Protein AF-A0A353PFC1-F1 (afdb_monomer)

Sequence (238 aa):
AGACQGLAGTPLDGVLDLAAKDGFFIGGDRCFYDPALTRADDVPVFRGTLNPFNDKRLFYVNGANGNPGRIANVLESLAKRSNISTIGLFYYSGDTRELAEGLLPGTSQGAAVDTLQQLIQQAIDRGEPIHIRAGSAGTFVVGEAVRRMHALLSQRRFRPGK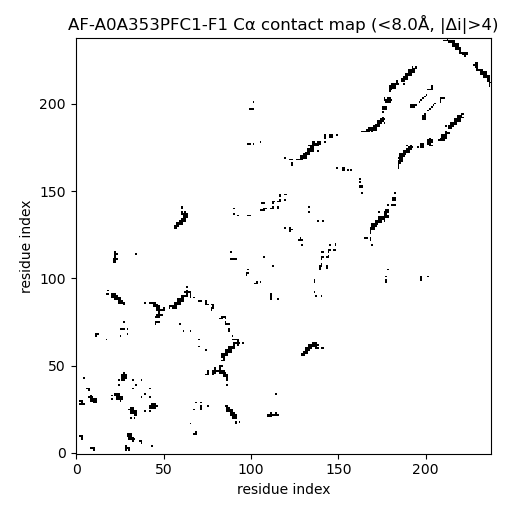GLEQLDLVRIETTGSANHNFPNGPRYIHYINRLDPVAAPLALRGPASQPSARAVLALFTDKAPDGSIFEPDASPAQ

Secondary structure (DSSP, 8-state):
--SSSSSS-EESTT---SGGGTT-EE-TTSEEE-TTTS-TTTSPPB--TT------EEEEE--S---HHHHHHHHHHHHHHHT-EEEEE-----S-HHHHTT-S-----SHHHHHHHHHHHHHHHHT--EEEEEETTHHHHHHHHHHHHHHHHHHS---TTTTTGGGGGEEEEEES-S--B--SSSEEEEEEETT-TTIIIIISSSTT-B--TT-EEEEE-S--TT-PPPPPEEEE--

Nearest PDB structures (foldseek):
  4oyl-assembly3_C  TM=5.060E-01  e=9.979E-04  Mycothermus thermophilus
  5iky-assembly1_A  TM=6.511E-01  e=1.201E-02  Burkholderia thailandensis E264
  5ikz-assembly1_A  TM=5.895E-01  e=2.098E-01  Burkholderia thailandensis E264
  1exw-assembly1_A  TM=4.298E-01  e=1.741E-01  Bos taurus
  3jwe-assembly1_A  TM=3.629E-01  e=8.255E-02  Homo sapiens

Radius of gyration: 17.77 Å; Cα contacts (8 Å, |Δi|>4): 514; chains: 1; bounding box: 47×44×55 Å

pLDDT: mean 80.21, std 17.38, range [38.53, 97.94]

Solvent-accessible surface area (backbone atoms only — not comparable to full-atom values): 12681 Å² total; per-residue (Å²): 131,73,69,32,93,83,56,91,42,43,53,51,75,88,65,83,65,54,70,84,40,33,22,16,32,36,27,48,62,49,16,35,32,49,64,94,83,41,57,80,88,73,49,52,55,16,62,21,94,80,57,72,95,59,92,61,53,36,39,34,31,42,23,59,75,60,52,57,68,59,51,51,52,50,40,39,51,48,4,48,75,67,57,34,31,22,36,36,37,35,37,55,62,66,95,42,71,45,59,72,69,68,73,52,84,75,73,53,77,52,50,31,19,54,45,50,30,50,52,52,48,53,25,50,76,68,73,40,73,43,39,38,36,22,28,27,55,20,28,24,30,52,28,46,18,50,44,52,48,52,55,54,35,70,66,45,89,55,63,92,84,63,46,51,63,56,33,56,37,34,35,38,37,33,38,47,28,50,41,23,64,35,64,73,46,47,43,37,37,38,42,35,41,68,80,37,80,47,21,39,60,63,6,64,65,34,98,84,38,35,65,23,84,73,15,36,40,34,44,41,50,99,55,48,99,85,68,53,86,72,79,72,54,74,42,74,52,129

Foldseek 3Di:
DDLADPFPWAALPPDPDCQVLQFWKQALSRTTHDVVRDPPVRGHWQAAPPEDDDPAEEEEEEAQPQNSVVVSVVRNVCRNVVRHTYMYGGHHPDPPPPLQVLNDDLDPPTNSLVNVLVVLVVCLVVVAAYHYEYEESSVSSVQSSVVVQVVVQCPPPDDPPPSLCSLCSYEYEYELYQAQAHDARYEYEYEDACPRPRCNDRHHPDPPGCRYQAYKYFYDHCDDPVRDGDDTDIDGDD

Structure (mmCIF, N/CA/C/O backbone):
data_AF-A0A353PFC1-F1
#
_entry.id   AF-A0A353PFC1-F1
#
loop_
_atom_site.group_PDB
_atom_site.id
_atom_site.type_symbol
_atom_site.label_atom_id
_atom_site.label_alt_id
_atom_site.label_comp_id
_atom_site.label_asym_id
_atom_site.label_entity_id
_atom_site.label_seq_id
_atom_site.pdbx_PDB_ins_code
_atom_site.Cartn_x
_atom_site.Cartn_y
_atom_site.Cartn_z
_atom_site.occupancy
_atom_site.B_iso_or_equiv
_atom_site.auth_seq_id
_atom_site.auth_comp_id
_atom_site.auth_asym_id
_atom_site.auth_atom_id
_atom_site.pdbx_PDB_model_num
ATOM 1 N N . ALA A 1 1 ? -25.053 16.801 4.324 1.00 38.53 1 ALA A N 1
ATOM 2 C CA . ALA A 1 1 ? -24.455 15.589 4.914 1.00 38.53 1 ALA A CA 1
ATOM 3 C C . ALA A 1 1 ? -22.947 15.783 4.886 1.00 38.53 1 ALA A C 1
ATOM 5 O O . ALA A 1 1 ? -22.435 16.099 3.820 1.00 38.53 1 ALA A O 1
ATOM 6 N N . GLY A 1 2 ? -22.286 15.773 6.048 1.00 49.00 2 GLY A N 1
ATOM 7 C CA . GLY A 1 2 ? -20.855 16.083 6.163 1.00 49.00 2 GLY A CA 1
ATOM 8 C C . GLY A 1 2 ? -20.010 15.120 5.329 1.00 49.00 2 GLY A C 1
ATOM 9 O O . GLY A 1 2 ? -20.344 13.944 5.239 1.00 49.00 2 GLY A O 1
ATOM 10 N N . ALA A 1 3 ? -18.967 15.645 4.689 1.00 65.38 3 ALA A N 1
ATOM 11 C CA . ALA A 1 3 ? -18.227 15.002 3.601 1.00 65.38 3 ALA A CA 1
ATOM 12 C C . ALA A 1 3 ? -17.495 13.690 3.963 1.00 65.38 3 ALA A C 1
ATOM 14 O O . ALA A 1 3 ? -17.048 13.007 3.054 1.00 65.38 3 ALA A O 1
ATOM 15 N N . CYS A 1 4 ? -17.428 13.313 5.244 1.00 79.62 4 CYS A N 1
ATOM 16 C CA . CYS A 1 4 ? -16.889 12.036 5.719 1.00 79.62 4 CYS A CA 1
ATOM 17 C C . CYS A 1 4 ? -17.930 11.362 6.628 1.00 79.62 4 CYS A C 1
ATOM 19 O O . CYS A 1 4 ? -18.581 12.054 7.416 1.00 79.62 4 CYS A O 1
ATOM 21 N N . GLN A 1 5 ? -18.118 10.041 6.530 1.00 67.25 5 GLN A N 1
ATOM 22 C CA . GLN A 1 5 ? -19.238 9.295 7.145 1.00 67.25 5 GLN A CA 1
ATOM 23 C C . GLN A 1 5 ? -19.182 9.156 8.689 1.00 67.25 5 GLN A C 1
ATOM 25 O O . GLN A 1 5 ? -19.249 8.057 9.229 1.00 67.25 5 GLN A O 1
ATOM 30 N N . GLY A 1 6 ? -19.081 10.259 9.436 1.00 62.09 6 GLY A N 1
ATOM 31 C CA . GLY A 1 6 ? -19.192 10.293 10.905 1.00 62.09 6 GLY A CA 1
ATOM 32 C C . GLY A 1 6 ? -17.945 9.850 11.681 1.00 62.09 6 GLY A C 1
ATOM 33 O O . GLY A 1 6 ? -17.860 10.092 12.881 1.00 62.09 6 GLY A O 1
ATOM 34 N N . LEU A 1 7 ? -16.958 9.262 11.007 1.00 66.12 7 LEU A N 1
ATOM 35 C CA . LEU A 1 7 ? -15.599 9.081 11.522 1.00 66.12 7 LEU A CA 1
ATOM 36 C C . LEU A 1 7 ? -14.811 10.398 11.410 1.00 66.12 7 LEU A C 1
ATOM 38 O O . LEU A 1 7 ? -15.175 11.261 10.610 1.00 66.12 7 LEU A O 1
ATOM 42 N N . ALA A 1 8 ? -13.722 10.547 12.177 1.00 79.31 8 ALA A N 1
ATOM 43 C CA . ALA A 1 8 ? -12.836 11.723 12.187 1.00 79.31 8 ALA A CA 1
ATOM 44 C C . ALA A 1 8 ? -12.000 11.866 10.891 1.00 79.31 8 ALA A C 1
ATOM 46 O O . ALA A 1 8 ? -10.781 12.032 10.923 1.00 79.31 8 ALA A O 1
ATOM 47 N N . GLY A 1 9 ? -12.654 11.748 9.735 1.00 84.75 9 GLY A N 1
ATOM 48 C CA . GLY A 1 9 ? -12.057 11.880 8.418 1.00 84.75 9 GLY A CA 1
ATOM 49 C C . GLY A 1 9 ? -11.888 13.342 8.011 1.00 84.75 9 GLY A C 1
ATOM 50 O O . GLY A 1 9 ? -12.676 14.210 8.383 1.00 84.75 9 GLY A O 1
ATOM 51 N N . THR A 1 10 ? -10.856 13.613 7.216 1.00 91.88 10 THR A N 1
ATOM 52 C CA . THR A 1 10 ? -10.647 14.908 6.549 1.00 91.88 10 THR A CA 1
ATOM 53 C C . THR A 1 10 ? -10.952 14.749 5.059 1.00 91.88 10 THR A C 1
ATOM 55 O O . THR A 1 10 ? -10.351 13.868 4.449 1.00 91.88 10 THR A O 1
ATOM 58 N N . PRO A 1 11 ? -11.826 15.556 4.433 1.00 92.88 11 PRO A N 1
ATOM 59 C CA . PRO A 1 11 ? -12.081 15.464 2.993 1.00 92.88 11 PRO A CA 1
ATOM 60 C C . PRO A 1 11 ? -10.789 15.573 2.178 1.00 92.88 11 PRO A C 1
ATOM 62 O O . PRO A 1 11 ? -9.887 16.312 2.564 1.00 92.88 11 PRO A O 1
ATOM 65 N N . LEU A 1 12 ? -10.687 14.844 1.060 1.00 91.56 12 LEU A N 1
ATOM 66 C CA . LEU A 1 12 ? -9.499 14.926 0.195 1.00 91.56 12 LEU A CA 1
ATOM 67 C C . LEU A 1 12 ? -9.346 16.304 -0.467 1.00 91.56 12 LEU A C 1
ATOM 69 O O . LEU A 1 12 ? -8.227 16.740 -0.742 1.00 91.56 12 LEU A O 1
ATOM 73 N N . ASP A 1 13 ? -10.466 16.970 -0.745 1.00 85.75 13 ASP A N 1
ATOM 74 C CA . ASP A 1 13 ? -10.490 18.264 -1.418 1.00 85.75 13 ASP A CA 1
ATOM 75 C C . ASP A 1 13 ? -10.070 19.387 -0.460 1.00 85.75 13 ASP A C 1
ATOM 77 O O . ASP A 1 13 ? -10.524 19.464 0.680 1.00 85.75 13 ASP A O 1
ATOM 81 N N . GLY A 1 14 ? -9.209 20.288 -0.940 1.00 77.50 14 GLY A N 1
ATOM 82 C CA . GLY A 1 14 ? -8.778 21.467 -0.181 1.00 77.50 14 GLY A CA 1
ATOM 83 C C . GLY A 1 14 ? -7.695 21.213 0.874 1.00 77.50 14 GLY A C 1
ATOM 84 O O . GLY A 1 14 ? -7.355 22.135 1.612 1.00 77.50 14 GLY A O 1
ATOM 85 N N . VAL A 1 15 ? -7.119 20.007 0.947 1.00 82.25 15 VAL A N 1
ATOM 86 C CA . VAL A 1 15 ? -5.972 19.730 1.828 1.00 82.25 15 VAL A CA 1
ATOM 87 C C . VAL A 1 15 ? -4.710 20.377 1.259 1.00 82.25 15 VAL A C 1
ATOM 89 O O . VAL A 1 15 ? -4.235 19.991 0.192 1.00 82.25 15 VAL A O 1
ATOM 92 N N . LEU A 1 16 ? -4.169 21.360 1.983 1.00 78.00 16 LEU A N 1
ATOM 93 C CA . LEU A 1 16 ? -2.973 22.108 1.577 1.00 78.00 16 LEU A CA 1
ATOM 94 C C . LEU A 1 16 ? -1.667 21.443 2.035 1.00 78.00 16 LEU A C 1
ATOM 96 O O . LEU A 1 16 ? -0.670 21.510 1.323 1.00 78.00 16 LEU A O 1
ATOM 100 N N . ASP A 1 17 ? -1.675 20.779 3.194 1.00 86.62 17 ASP A N 1
ATOM 101 C CA . ASP A 1 17 ? -0.506 20.085 3.744 1.00 86.62 17 ASP A CA 1
ATOM 102 C C . ASP A 1 17 ? -0.633 18.570 3.547 1.00 86.62 17 ASP A C 1
ATOM 104 O O . ASP A 1 17 ? -1.154 17.841 4.394 1.00 86.62 17 ASP A O 1
ATOM 108 N N . LEU A 1 18 ? -0.194 18.101 2.378 1.00 88.75 18 LEU A N 1
ATOM 109 C CA . LEU A 1 18 ? -0.172 16.676 2.049 1.00 88.75 18 LEU A CA 1
ATOM 110 C C . LEU A 1 18 ? 0.942 15.924 2.782 1.00 88.75 18 LEU A C 1
ATOM 112 O O . LEU A 1 18 ? 0.803 14.725 3.001 1.00 88.75 18 LEU A O 1
ATOM 116 N N . ALA A 1 19 ? 2.017 16.601 3.193 1.00 88.62 19 ALA A N 1
ATOM 117 C CA . ALA A 1 19 ? 3.102 15.959 3.930 1.00 88.62 19 ALA A CA 1
ATOM 118 C C . ALA A 1 19 ? 2.605 15.444 5.286 1.00 88.62 19 ALA A C 1
ATOM 120 O O . ALA A 1 19 ? 2.875 14.302 5.653 1.00 88.62 19 ALA A O 1
ATOM 121 N N . ALA A 1 20 ? 1.771 16.232 5.972 1.00 91.12 20 ALA A N 1
ATOM 122 C CA . ALA A 1 20 ? 1.106 15.824 7.209 1.00 91.12 20 ALA A CA 1
ATOM 123 C C . ALA A 1 20 ? 0.092 14.675 7.039 1.00 91.12 20 ALA A C 1
ATOM 125 O O . ALA A 1 20 ? -0.450 14.189 8.032 1.00 91.12 20 ALA A O 1
ATOM 126 N N . LYS A 1 21 ? -0.202 14.253 5.802 1.00 93.94 21 LYS A N 1
ATOM 127 C CA . LYS A 1 21 ? -1.090 13.123 5.503 1.00 93.94 21 LYS A CA 1
ATOM 128 C C . LYS A 1 21 ? -0.341 11.850 5.126 1.00 93.94 21 LYS A C 1
ATOM 130 O O . LYS A 1 21 ? -1.001 10.857 4.826 1.00 93.94 21 LYS A O 1
ATOM 135 N N . ASP A 1 22 ? 0.994 11.840 5.144 1.00 93.75 22 ASP A N 1
ATOM 136 C CA . ASP A 1 22 ? 1.759 10.610 4.918 1.00 93.75 22 ASP A CA 1
ATOM 137 C C . ASP A 1 22 ? 1.296 9.494 5.869 1.00 93.75 22 ASP A C 1
ATOM 139 O O . ASP A 1 22 ? 1.129 9.703 7.068 1.00 93.75 22 ASP A O 1
ATOM 143 N N . GLY A 1 23 ? 1.030 8.314 5.318 1.00 94.94 23 GLY A N 1
ATOM 144 C CA . GLY A 1 23 ? 0.500 7.161 6.042 1.00 94.94 23 GLY A CA 1
ATOM 145 C C . GLY A 1 23 ? -0.996 7.166 6.331 1.00 94.94 23 GLY A C 1
ATOM 146 O O . GLY A 1 23 ? -1.508 6.165 6.824 1.00 94.94 23 GLY A O 1
ATOM 147 N N . PHE A 1 24 ? -1.735 8.217 5.975 1.00 96.81 24 PHE A N 1
ATOM 148 C CA . PHE A 1 24 ? -3.184 8.231 6.164 1.00 96.81 24 PHE A CA 1
ATOM 149 C C . PHE A 1 24 ? -3.874 7.251 5.214 1.00 96.81 24 PHE A C 1
ATOM 151 O O . PHE A 1 24 ? -3.452 7.053 4.069 1.00 96.81 24 PHE A O 1
ATOM 158 N N . PHE A 1 25 ? -4.992 6.673 5.654 1.00 97.38 25 PHE A N 1
ATOM 159 C CA . PHE A 1 25 ? -5.846 5.911 4.750 1.00 97.38 25 PHE A CA 1
ATOM 160 C C . PHE A 1 25 ? -6.658 6.842 3.855 1.00 97.38 25 PHE A C 1
ATOM 162 O O . PHE A 1 25 ? -7.072 7.914 4.288 1.00 97.38 25 PHE A O 1
ATOM 169 N N . ILE A 1 26 ? -6.947 6.400 2.633 1.00 96.50 26 ILE A N 1
ATOM 170 C CA . ILE A 1 26 ? -7.925 7.030 1.741 1.00 96.50 26 ILE A CA 1
ATOM 171 C C . ILE A 1 26 ? -9.150 6.121 1.652 1.00 96.50 26 ILE A C 1
ATOM 173 O O . ILE A 1 26 ? -9.072 5.016 1.103 1.00 96.50 26 ILE A O 1
ATOM 177 N N . GLY A 1 27 ? -10.269 6.603 2.192 1.00 94.81 27 GLY A N 1
ATOM 178 C CA . GLY A 1 27 ? -11.547 5.898 2.212 1.00 94.81 27 GLY A CA 1
ATOM 179 C C . GLY A 1 27 ? -12.419 6.150 0.980 1.00 94.81 27 GLY A C 1
ATOM 180 O O . GLY A 1 27 ? -12.233 7.115 0.237 1.00 94.81 27 GLY A O 1
ATOM 181 N N . GLY A 1 28 ? -13.394 5.265 0.777 1.00 93.06 28 GLY A N 1
ATOM 182 C CA . GLY A 1 28 ? -14.362 5.262 -0.323 1.00 93.06 28 GLY A CA 1
ATOM 183 C C . GLY A 1 28 ? -15.343 6.428 -0.319 1.00 93.06 28 GLY A C 1
ATOM 184 O O . GLY A 1 28 ? -15.938 6.725 -1.350 1.00 93.06 28 GLY A O 1
ATOM 185 N N . ASP A 1 29 ? -15.476 7.120 0.808 1.00 93.12 29 ASP A N 1
ATOM 186 C CA . ASP A 1 29 ? -16.165 8.405 0.918 1.00 93.12 29 ASP A CA 1
ATOM 187 C C . ASP A 1 29 ? -15.259 9.597 0.570 1.00 93.12 29 ASP A C 1
ATOM 189 O O . ASP A 1 29 ? -15.671 10.745 0.697 1.00 93.12 29 ASP A O 1
ATOM 193 N N . ARG A 1 30 ? -14.056 9.326 0.044 1.00 94.38 30 ARG A N 1
ATOM 194 C CA . ARG A 1 30 ? -13.078 10.323 -0.404 1.00 94.38 30 ARG A CA 1
ATOM 195 C C . ARG A 1 30 ? -12.647 11.234 0.745 1.00 94.38 30 ARG A C 1
ATOM 197 O O . ARG A 1 30 ? -12.599 12.460 0.609 1.00 94.38 30 ARG A O 1
ATOM 204 N N . CYS A 1 31 ? -12.245 10.595 1.840 1.00 95.25 31 CYS A N 1
ATOM 205 C CA . CYS A 1 31 ? -11.610 11.230 2.985 1.00 95.25 31 CYS A CA 1
ATOM 206 C C . CYS A 1 31 ? -10.286 10.556 3.357 1.00 95.25 31 CYS A C 1
ATOM 208 O O . CYS A 1 31 ? -10.076 9.364 3.123 1.00 95.25 31 CYS A O 1
ATOM 210 N N . PHE A 1 32 ? -9.403 11.349 3.955 1.00 96.00 32 PHE A N 1
ATOM 211 C CA . PHE A 1 32 ? -8.243 10.900 4.703 1.00 96.00 32 PHE A CA 1
ATOM 212 C C . PHE A 1 32 ? -8.641 10.451 6.107 1.00 96.00 32 PHE A C 1
ATOM 214 O O . PHE A 1 32 ? -9.398 11.155 6.778 1.00 96.00 32 PHE A O 1
ATOM 221 N N . TYR A 1 33 ? -8.046 9.359 6.577 1.00 96.19 33 TYR A N 1
ATOM 222 C CA . TYR A 1 33 ? -8.196 8.859 7.942 1.00 96.19 33 TYR A CA 1
ATOM 223 C C . TYR A 1 33 ? -6.840 8.644 8.596 1.00 96.19 33 TYR A C 1
ATOM 225 O O . TYR A 1 33 ? -5.974 7.980 8.027 1.00 96.19 33 TYR A O 1
ATOM 233 N N . ASP A 1 34 ? -6.679 9.200 9.792 1.00 95.38 34 ASP A N 1
ATOM 234 C CA . ASP A 1 34 ? -5.470 9.035 10.592 1.00 95.38 34 ASP A CA 1
ATOM 235 C C . ASP A 1 34 ? -5.411 7.603 11.158 1.00 95.38 34 ASP A C 1
ATOM 237 O O . ASP A 1 34 ? -6.330 7.219 11.893 1.00 95.38 34 ASP A O 1
ATOM 241 N N . PRO A 1 35 ? -4.368 6.808 10.858 1.00 95.62 35 PRO A N 1
ATOM 242 C CA . PRO A 1 35 ? -4.221 5.450 11.378 1.00 95.62 35 PRO A CA 1
ATOM 243 C C . PRO A 1 35 ? -4.047 5.392 12.904 1.00 95.62 35 PRO A C 1
ATOM 245 O O . PRO A 1 35 ? -4.308 4.347 13.498 1.00 95.62 35 PRO A O 1
ATOM 248 N N . ALA A 1 36 ? -3.658 6.492 13.559 1.00 93.94 36 ALA A N 1
ATOM 249 C CA . ALA A 1 36 ? -3.616 6.576 15.018 1.00 93.94 36 ALA A CA 1
ATOM 250 C C . ALA A 1 36 ? -5.013 6.710 15.650 1.00 93.94 36 ALA A C 1
ATOM 252 O O . ALA A 1 36 ? -5.183 6.400 16.829 1.00 93.94 36 ALA A O 1
ATOM 253 N N . LEU A 1 37 ? -6.015 7.157 14.882 1.00 93.44 37 LEU A N 1
ATOM 254 C CA . LEU A 1 37 ? -7.383 7.392 15.363 1.00 93.44 37 LEU A CA 1
ATOM 255 C C . LEU A 1 37 ? -8.409 6.423 14.767 1.00 93.44 37 LEU A C 1
ATOM 257 O O . LEU A 1 37 ? -9.444 6.172 15.379 1.00 93.44 37 LEU A O 1
ATOM 261 N N . THR A 1 38 ? -8.150 5.902 13.569 1.00 93.56 38 THR A N 1
ATOM 262 C CA . THR A 1 38 ? -9.093 5.087 12.797 1.00 93.56 38 THR A CA 1
ATOM 263 C C . THR A 1 38 ? -8.425 3.787 12.379 1.00 93.56 38 THR A C 1
ATOM 265 O O . THR A 1 38 ? -7.402 3.791 11.695 1.00 93.56 38 THR A O 1
ATOM 268 N N . ARG A 1 39 ? -9.021 2.649 12.745 1.00 92.31 39 ARG A N 1
ATOM 269 C CA . ARG A 1 39 ? -8.536 1.347 12.277 1.00 92.31 39 ARG A CA 1
ATOM 270 C C . ARG A 1 39 ? -8.905 1.173 10.810 1.00 92.31 39 ARG A C 1
ATOM 272 O O . ARG A 1 39 ? -9.988 1.567 10.391 1.00 92.31 39 ARG A O 1
ATOM 279 N N . ALA A 1 40 ? -8.062 0.479 10.049 1.00 92.38 40 ALA A N 1
ATOM 280 C CA . ALA A 1 40 ? -8.351 0.178 8.645 1.00 92.38 40 ALA A CA 1
ATOM 281 C C . ALA A 1 40 ? -9.678 -0.575 8.430 1.00 92.38 40 ALA A C 1
ATOM 283 O O . ALA A 1 40 ? -10.266 -0.471 7.359 1.00 92.38 40 ALA A O 1
ATOM 284 N N . ASP A 1 41 ? -10.153 -1.316 9.437 1.00 90.25 41 ASP A N 1
ATOM 285 C CA . ASP A 1 41 ? -11.439 -2.019 9.382 1.00 90.25 41 ASP A CA 1
ATOM 286 C C . ASP A 1 41 ? -12.659 -1.101 9.443 1.00 90.25 41 ASP A C 1
ATOM 288 O O . ASP A 1 41 ? -13.714 -1.469 8.927 1.00 90.25 41 ASP A O 1
ATOM 292 N N . ASP A 1 42 ? -12.488 0.089 10.015 1.00 91.69 42 ASP A N 1
ATOM 293 C CA . ASP A 1 42 ? -13.543 1.084 10.184 1.00 91.69 42 ASP A CA 1
ATOM 294 C C . ASP A 1 42 ? -13.571 2.081 9.013 1.00 91.69 42 ASP A C 1
ATOM 296 O O . ASP A 1 42 ? -14.568 2.768 8.801 1.00 91.69 42 ASP A O 1
ATOM 300 N N . VAL A 1 43 ? -12.498 2.151 8.216 1.00 92.69 43 VAL A N 1
ATOM 301 C CA . VAL A 1 43 ? -12.410 3.047 7.055 1.00 92.69 43 VAL A CA 1
ATOM 302 C C . VAL A 1 43 ? -13.445 2.640 5.995 1.00 92.69 43 VAL A C 1
ATOM 304 O O . VAL A 1 43 ? -13.444 1.488 5.544 1.00 92.69 43 VAL A O 1
ATOM 307 N N . PRO A 1 44 ? -14.299 3.569 5.517 1.00 92.38 44 PRO A N 1
ATOM 308 C CA . PRO A 1 44 ? -15.188 3.303 4.393 1.00 92.38 44 PRO A CA 1
ATOM 309 C C . PRO A 1 44 ? -14.385 2.826 3.182 1.00 92.38 44 PRO A C 1
ATOM 311 O O . PRO A 1 44 ? -13.391 3.437 2.806 1.00 92.38 44 PRO A O 1
ATOM 314 N N . VAL A 1 45 ? -14.800 1.735 2.543 1.00 92.12 45 VAL A N 1
ATOM 315 C CA . VAL A 1 45 ? -14.070 1.155 1.403 1.00 92.12 45 VAL A CA 1
ATOM 316 C C . VAL A 1 45 ? -14.672 1.598 0.073 1.00 92.12 45 VAL A C 1
ATOM 318 O O . VAL A 1 45 ? -15.893 1.732 -0.047 1.00 92.12 45 VAL A O 1
ATOM 321 N N . PHE A 1 46 ? -13.840 1.763 -0.957 1.00 91.56 46 PHE A N 1
ATOM 322 C CA . PHE A 1 46 ? -14.347 1.828 -2.331 1.00 91.56 46 PHE A CA 1
ATOM 323 C C . PHE A 1 46 ? -14.883 0.446 -2.722 1.00 91.56 46 PHE A C 1
ATOM 325 O O . PHE A 1 46 ? -14.251 -0.572 -2.424 1.00 91.56 46 PHE A O 1
ATOM 332 N N . ARG A 1 47 ? -16.042 0.399 -3.390 1.00 86.81 47 ARG A N 1
ATOM 333 C CA . ARG A 1 47 ? -16.712 -0.851 -3.786 1.00 86.81 47 ARG A CA 1
ATOM 334 C C . ARG A 1 47 ? -17.022 -0.874 -5.280 1.00 86.81 47 ARG A C 1
ATOM 336 O O . ARG A 1 47 ? -17.382 0.146 -5.866 1.00 86.81 47 ARG A O 1
ATOM 343 N N . GLY A 1 48 ? -16.917 -2.060 -5.877 1.00 70.62 48 GLY A N 1
ATOM 344 C CA . GLY A 1 48 ? -17.481 -2.340 -7.194 1.00 70.62 48 GLY A CA 1
ATOM 345 C C . GLY A 1 48 ? -18.999 -2.528 -7.145 1.00 70.62 48 GLY A C 1
ATOM 346 O O . GLY A 1 48 ? -19.572 -2.800 -6.092 1.00 70.62 48 GLY A O 1
ATOM 347 N N . THR A 1 49 ? -19.654 -2.402 -8.299 1.00 64.19 49 THR A N 1
ATOM 348 C CA . THR A 1 49 ? -21.115 -2.544 -8.453 1.00 64.19 49 THR A CA 1
ATOM 349 C C . THR A 1 49 ? -21.612 -3.986 -8.309 1.00 64.19 49 THR A C 1
ATOM 351 O O . THR A 1 49 ? -22.811 -4.198 -8.166 1.00 64.19 49 THR A O 1
ATOM 354 N N . LEU A 1 50 ? -20.707 -4.969 -8.343 1.00 60.28 50 LEU A N 1
ATOM 355 C CA . LEU A 1 50 ? -21.006 -6.404 -8.341 1.00 60.28 50 LEU A CA 1
ATOM 356 C C . LEU A 1 50 ? -20.642 -7.101 -7.022 1.00 60.28 50 LEU A C 1
ATOM 358 O O . LEU A 1 50 ? -20.538 -8.326 -7.004 1.00 60.28 50 LEU A O 1
ATOM 362 N N . ASN A 1 51 ? -20.401 -6.361 -5.934 1.00 53.53 51 ASN A N 1
ATOM 363 C CA . ASN A 1 51 ? -19.810 -6.942 -4.729 1.00 53.53 51 ASN A CA 1
ATOM 364 C C . ASN A 1 51 ? -20.872 -7.294 -3.660 1.00 53.53 51 ASN A C 1
ATOM 366 O O . ASN A 1 51 ? -21.295 -6.398 -2.922 1.00 53.53 51 ASN A O 1
ATOM 370 N N . PRO A 1 52 ? -21.299 -8.568 -3.518 1.00 51.81 52 PRO A N 1
ATOM 371 C CA . PRO A 1 52 ? -21.834 -9.057 -2.251 1.00 51.81 52 PRO A CA 1
ATOM 372 C C . PRO A 1 52 ? -20.692 -9.070 -1.225 1.00 51.81 52 PRO A C 1
ATOM 374 O O . PRO A 1 52 ? -19.579 -9.451 -1.566 1.00 51.81 52 PRO A O 1
ATOM 377 N N . PHE A 1 53 ? -20.968 -8.617 0.001 1.00 52.62 53 PHE A N 1
ATOM 378 C CA . PHE A 1 53 ? -20.065 -8.543 1.160 1.00 52.62 53 PHE A CA 1
ATOM 379 C C . PHE A 1 53 ? -18.949 -9.606 1.159 1.00 52.62 53 PHE A C 1
ATOM 381 O O . PHE A 1 53 ? -19.127 -10.700 1.683 1.00 52.62 53 PHE A O 1
ATOM 388 N N . ASN A 1 54 ? -17.798 -9.295 0.564 1.00 55.00 54 ASN A N 1
ATOM 389 C CA . ASN A 1 54 ? -16.607 -10.120 0.686 1.00 55.00 54 ASN A CA 1
ATOM 390 C C . ASN A 1 54 ? -15.583 -9.342 1.507 1.00 55.00 54 ASN A C 1
ATOM 392 O O . ASN A 1 54 ? -15.250 -8.201 1.173 1.00 55.00 54 ASN A O 1
ATOM 396 N N . ASP A 1 55 ? -15.087 -9.974 2.567 1.00 62.47 55 ASP A N 1
ATOM 397 C CA . ASP A 1 55 ? -14.145 -9.395 3.531 1.00 62.47 55 ASP A CA 1
ATOM 398 C C . ASP A 1 55 ? -12.753 -9.149 2.931 1.00 62.47 55 ASP A C 1
ATOM 400 O O . ASP A 1 55 ? -11.895 -8.512 3.541 1.00 62.47 55 ASP A O 1
ATOM 404 N N . LYS A 1 56 ? -12.514 -9.618 1.701 1.00 71.00 56 LYS A N 1
ATOM 405 C CA . LYS A 1 56 ? -11.252 -9.398 0.995 1.00 71.00 56 LYS A CA 1
ATOM 406 C C . LYS A 1 56 ? -11.109 -7.931 0.597 1.00 71.00 56 LYS A C 1
ATOM 408 O O . LYS A 1 56 ? -11.874 -7.406 -0.217 1.00 71.00 56 LYS A O 1
ATOM 413 N N . ARG A 1 57 ? -10.073 -7.292 1.140 1.00 87.56 57 ARG A N 1
ATOM 414 C CA . ARG A 1 57 ? -9.697 -5.910 0.841 1.00 87.56 57 ARG A CA 1
ATOM 415 C C . ARG A 1 57 ? -8.304 -5.846 0.238 1.00 87.56 57 ARG A C 1
ATOM 417 O O . ARG A 1 57 ? -7.407 -6.576 0.651 1.00 87.56 57 ARG A O 1
ATOM 424 N N . LEU A 1 58 ? -8.143 -4.951 -0.726 1.00 93.38 58 LEU A N 1
ATOM 425 C CA . LEU A 1 58 ? -6.866 -4.598 -1.323 1.00 93.38 58 LEU A CA 1
ATOM 426 C C . LEU A 1 58 ? -6.415 -3.238 -0.789 1.00 93.38 58 LEU A C 1
ATOM 428 O O . LEU A 1 58 ? -7.099 -2.232 -0.986 1.00 93.38 58 LEU A O 1
ATOM 432 N N . PHE A 1 59 ? -5.249 -3.209 -0.152 1.00 97.25 59 PHE A N 1
ATOM 433 C CA . PHE A 1 59 ? -4.575 -1.971 0.221 1.00 97.25 59 PHE A CA 1
ATOM 434 C C . PHE A 1 59 ? -3.741 -1.477 -0.956 1.00 97.25 59 PHE A C 1
ATOM 436 O O . PHE A 1 59 ? -2.915 -2.220 -1.480 1.00 97.25 59 PHE A O 1
ATOM 443 N N . TYR A 1 60 ? -3.949 -0.237 -1.386 1.00 97.06 60 TYR A N 1
ATOM 444 C CA . TYR A 1 60 ? -3.198 0.359 -2.489 1.00 97.06 60 TYR A CA 1
ATOM 445 C C . TYR A 1 60 ? -2.276 1.472 -1.996 1.00 97.06 60 TYR A C 1
ATOM 447 O O . TYR A 1 60 ? -2.754 2.438 -1.409 1.00 97.06 60 TYR A O 1
ATOM 455 N N . VAL A 1 61 ? -0.981 1.371 -2.288 1.00 96.38 61 VAL A N 1
ATOM 456 C CA . VAL A 1 61 ? 0.020 2.407 -1.998 1.00 96.38 61 VAL A CA 1
ATOM 457 C C . VAL A 1 61 ? 0.307 3.201 -3.269 1.00 96.38 61 VAL A C 1
ATOM 459 O O . VAL A 1 61 ? 0.707 2.627 -4.289 1.00 96.38 61 VAL A O 1
ATOM 462 N N . ASN A 1 62 ? 0.098 4.519 -3.236 1.00 92.62 62 ASN A N 1
ATOM 463 C CA . ASN A 1 62 ? 0.328 5.359 -4.412 1.00 92.62 62 ASN A CA 1
ATOM 464 C C . ASN A 1 62 ? 1.817 5.528 -4.748 1.00 92.62 62 ASN A C 1
ATOM 466 O O . ASN A 1 62 ? 2.696 5.391 -3.902 1.00 92.62 62 ASN A O 1
ATOM 470 N N . GLY A 1 63 ? 2.080 5.862 -6.013 1.00 87.75 63 GLY A N 1
ATOM 471 C CA . GLY A 1 63 ? 3.387 6.336 -6.469 1.00 87.75 63 GLY A CA 1
ATOM 472 C C . GLY A 1 63 ? 3.610 7.821 -6.174 1.00 87.75 63 GLY A C 1
ATOM 473 O O . GLY A 1 63 ? 2.801 8.453 -5.502 1.00 87.75 63 GLY A O 1
ATOM 474 N N . ALA A 1 64 ? 4.667 8.401 -6.747 1.00 78.94 64 ALA A N 1
ATOM 475 C CA . ALA A 1 64 ? 5.099 9.772 -6.450 1.00 78.94 64 ALA A CA 1
ATOM 476 C C . ALA A 1 64 ? 4.075 10.874 -6.798 1.00 78.94 64 ALA A C 1
ATOM 478 O O . ALA A 1 64 ? 4.152 11.995 -6.303 1.00 78.94 64 ALA A O 1
ATOM 479 N N . ASN A 1 65 ? 3.081 10.574 -7.642 1.00 73.88 65 ASN A N 1
ATOM 480 C CA . ASN A 1 65 ? 1.970 11.492 -7.868 1.00 73.88 65 ASN A CA 1
ATOM 481 C C . ASN A 1 65 ? 1.008 11.452 -6.671 1.00 73.88 65 ASN A C 1
ATOM 483 O O . ASN A 1 65 ? 0.078 10.646 -6.633 1.00 73.88 65 ASN A O 1
ATOM 487 N N . GLY A 1 66 ? 1.245 12.337 -5.707 1.00 72.00 66 GLY A N 1
ATOM 488 C CA . GLY A 1 66 ? 0.486 12.450 -4.464 1.00 72.00 66 GLY A CA 1
ATOM 489 C C . GLY A 1 66 ? -0.853 13.186 -4.571 1.00 72.00 66 GLY A C 1
ATOM 490 O O . GLY A 1 66 ? -1.345 13.646 -3.549 1.00 72.00 66 GLY A O 1
ATOM 491 N N . ASN A 1 67 ? -1.461 13.352 -5.757 1.00 88.06 67 ASN A N 1
ATOM 492 C CA . ASN A 1 67 ? -2.789 13.974 -5.842 1.00 88.06 67 ASN A CA 1
ATOM 493 C C . ASN A 1 67 ? -3.872 13.025 -5.278 1.00 88.06 67 ASN A C 1
ATOM 495 O O . ASN A 1 67 ? -4.183 12.016 -5.925 1.00 88.06 67 ASN A O 1
ATOM 499 N N . PRO A 1 68 ? -4.515 13.344 -4.138 1.00 90.56 68 PRO A N 1
ATOM 500 C CA . PRO A 1 68 ? -5.386 12.382 -3.464 1.00 90.56 68 PRO A CA 1
ATOM 501 C C . PRO A 1 68 ? -6.662 12.076 -4.253 1.00 90.56 68 PRO A C 1
ATOM 503 O O . PRO A 1 68 ? -7.110 10.931 -4.294 1.00 90.56 68 PRO A O 1
ATOM 506 N N . GLY A 1 69 ? -7.215 13.067 -4.960 1.00 90.19 69 GLY A N 1
ATOM 507 C CA . GLY A 1 69 ? -8.392 12.881 -5.810 1.00 90.19 69 GLY A CA 1
ATOM 508 C C . GLY A 1 69 ? -8.146 11.919 -6.978 1.00 90.19 69 GLY A C 1
ATOM 509 O O . GLY A 1 69 ? -9.009 11.096 -7.293 1.00 90.19 69 GLY A O 1
ATOM 510 N N . ARG A 1 70 ? -6.956 11.964 -7.594 1.00 89.81 70 ARG A N 1
ATOM 511 C CA . ARG A 1 70 ? -6.546 10.991 -8.621 1.00 89.81 70 ARG A CA 1
ATOM 512 C C . ARG A 1 70 ? -6.361 9.597 -8.030 1.00 89.81 70 ARG A C 1
ATOM 514 O O . ARG A 1 70 ? -6.809 8.631 -8.641 1.00 89.81 70 ARG A O 1
ATOM 521 N N . ILE A 1 71 ? -5.754 9.494 -6.848 1.00 92.44 71 ILE A N 1
ATOM 522 C CA . ILE A 1 71 ? -5.580 8.214 -6.146 1.00 92.44 71 ILE A CA 1
ATOM 523 C C . ILE A 1 71 ? -6.946 7.587 -5.835 1.00 92.44 71 ILE A C 1
ATOM 525 O O . ILE A 1 71 ? -7.157 6.411 -6.126 1.00 92.44 71 ILE A O 1
ATOM 529 N N . ALA A 1 72 ? -7.908 8.377 -5.352 1.00 93.62 72 ALA A N 1
ATOM 530 C CA . ALA A 1 72 ? -9.285 7.934 -5.136 1.00 93.62 72 ALA A CA 1
ATOM 531 C C . ALA A 1 72 ? -9.945 7.404 -6.423 1.00 93.62 72 ALA A C 1
ATOM 533 O O . ALA A 1 72 ? -10.611 6.373 -6.394 1.00 93.62 72 ALA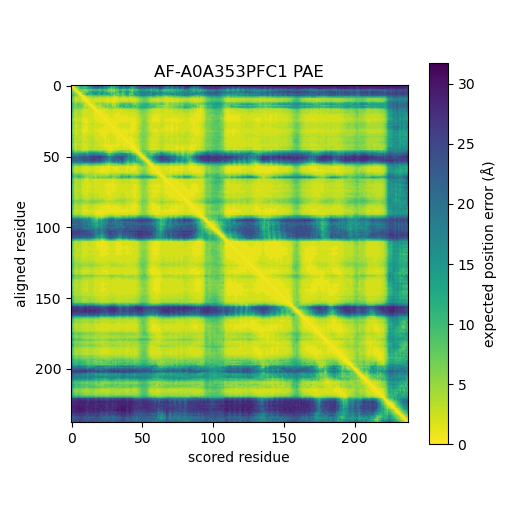 A O 1
ATOM 534 N N . ASN A 1 73 ? -9.709 8.042 -7.575 1.00 92.06 73 ASN A N 1
ATOM 535 C CA . ASN A 1 73 ? -10.240 7.562 -8.858 1.00 92.06 73 ASN A CA 1
ATOM 536 C C . ASN A 1 73 ? -9.600 6.232 -9.300 1.00 9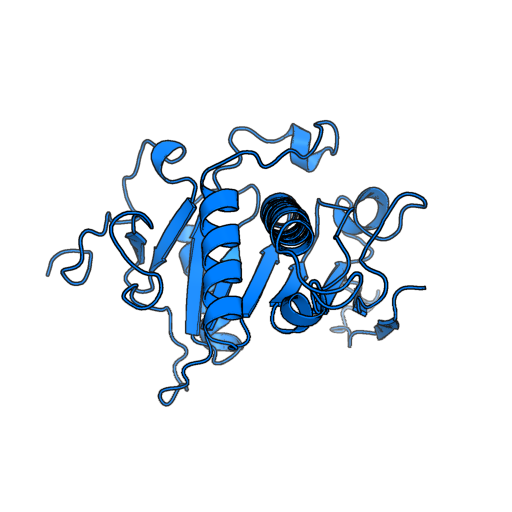2.06 73 ASN A C 1
ATOM 538 O O . ASN A 1 73 ? -10.275 5.392 -9.904 1.00 92.06 73 ASN A O 1
ATOM 542 N N . VAL A 1 74 ? -8.312 6.024 -9.000 1.00 91.25 74 VAL A N 1
ATOM 543 C CA . VAL A 1 74 ? -7.620 4.745 -9.237 1.00 91.25 74 VAL A CA 1
ATOM 544 C C . VAL A 1 74 ? -8.218 3.647 -8.361 1.00 91.25 74 VAL A C 1
ATOM 546 O O . VAL A 1 74 ? -8.567 2.591 -8.884 1.00 91.25 74 VAL A O 1
ATOM 549 N N . LEU A 1 75 ? -8.388 3.907 -7.062 1.00 93.50 75 LEU A N 1
ATOM 550 C CA . LEU A 1 75 ? -9.012 2.987 -6.105 1.00 93.50 75 LEU A CA 1
ATOM 551 C C . LEU A 1 75 ? -10.421 2.585 -6.548 1.00 93.50 75 LEU A C 1
ATOM 553 O O . LEU A 1 75 ? -10.726 1.402 -6.667 1.00 93.50 75 LEU A O 1
ATOM 557 N N . GLU A 1 76 ? -11.258 3.564 -6.884 1.00 92.81 76 GLU A N 1
ATOM 558 C CA . GLU A 1 76 ? -12.617 3.325 -7.363 1.00 92.81 76 GLU A CA 1
ATOM 559 C C . GLU A 1 76 ? -12.637 2.481 -8.647 1.00 92.81 76 GLU A C 1
ATOM 561 O O . GLU A 1 76 ? -13.403 1.522 -8.763 1.00 92.81 76 GLU A O 1
ATOM 566 N N . SER A 1 77 ? -11.768 2.805 -9.608 1.00 90.75 77 SER A N 1
ATOM 567 C CA . SER A 1 77 ? -11.650 2.050 -10.860 1.00 90.75 77 SER A CA 1
ATOM 568 C C . SER A 1 77 ? -11.192 0.616 -10.615 1.00 90.75 77 SER A C 1
ATOM 570 O O . SER A 1 77 ? -11.714 -0.314 -11.233 1.00 90.75 77 SER A O 1
ATOM 572 N N . LEU A 1 78 ? -10.236 0.426 -9.707 1.00 89.00 78 LEU A N 1
ATOM 573 C CA . LEU A 1 78 ? -9.713 -0.878 -9.329 1.00 89.00 78 LEU A CA 1
ATOM 574 C C . LEU A 1 78 ? -10.787 -1.728 -8.650 1.00 89.00 78 LEU A C 1
ATOM 576 O O . LEU A 1 78 ? -10.968 -2.889 -9.028 1.00 89.00 78 LEU A O 1
ATOM 580 N N . ALA A 1 79 ? -11.540 -1.126 -7.728 1.00 90.31 79 ALA A N 1
ATOM 581 C CA . ALA A 1 79 ? -12.639 -1.776 -7.034 1.00 90.31 79 ALA A CA 1
ATOM 582 C C . ALA A 1 79 ? -13.746 -2.213 -8.001 1.00 90.31 79 ALA A C 1
ATOM 584 O O . ALA A 1 79 ? -14.216 -3.349 -7.940 1.00 90.31 79 ALA A O 1
ATOM 585 N N . LYS A 1 80 ? -14.120 -1.340 -8.947 1.00 87.88 80 LYS A N 1
ATOM 586 C CA . LYS A 1 80 ? -15.124 -1.630 -9.982 1.00 87.88 80 LYS A CA 1
ATOM 587 C C . LYS A 1 80 ? -14.682 -2.724 -10.950 1.00 87.88 80 LYS A C 1
ATOM 589 O O . LYS A 1 80 ? -15.468 -3.617 -11.242 1.00 87.88 80 LYS A O 1
ATOM 594 N N . ARG A 1 81 ? -13.443 -2.667 -11.447 1.00 86.12 81 ARG A N 1
ATOM 595 C CA . ARG A 1 81 ? -12.946 -3.599 -12.477 1.00 86.12 81 ARG A CA 1
ATOM 596 C C . ARG A 1 81 ? -12.571 -4.9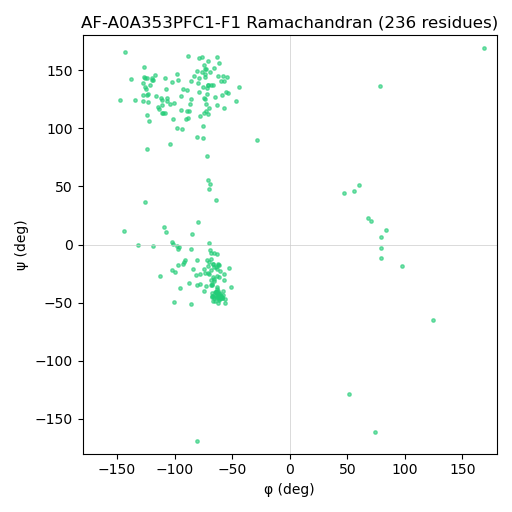69 -11.926 1.00 86.12 81 ARG A C 1
ATOM 598 O O . ARG A 1 81 ? -12.747 -5.957 -12.624 1.00 86.12 81 ARG A O 1
ATOM 605 N N . SER A 1 82 ? -12.059 -5.025 -10.699 1.00 82.62 82 SER A N 1
ATOM 606 C CA . SER A 1 82 ? -11.559 -6.272 -10.094 1.00 82.62 82 SER A CA 1
ATOM 607 C C . SER A 1 82 ? -12.544 -6.889 -9.101 1.00 82.62 82 SER A C 1
ATOM 609 O O . SER A 1 82 ? -12.235 -7.911 -8.498 1.00 82.62 82 SER A O 1
ATOM 611 N N . ASN A 1 83 ? -13.705 -6.251 -8.905 1.00 83.12 83 ASN A N 1
ATOM 612 C CA . ASN A 1 83 ? -14.724 -6.626 -7.925 1.00 83.12 83 ASN A CA 1
ATOM 613 C C . ASN A 1 83 ? -14.147 -6.908 -6.522 1.00 83.12 83 ASN A C 1
ATOM 615 O O . ASN A 1 83 ? -14.488 -7.897 -5.878 1.00 83.12 83 ASN A O 1
ATOM 619 N N . ILE A 1 84 ? -13.234 -6.045 -6.066 1.00 85.94 84 ILE A N 1
ATOM 620 C CA . ILE A 1 84 ? -12.578 -6.135 -4.756 1.00 85.94 84 ILE A CA 1
ATOM 621 C C . ILE A 1 84 ? -12.766 -4.824 -4.000 1.00 85.94 84 ILE A C 1
ATOM 623 O O . ILE A 1 84 ? -12.758 -3.752 -4.599 1.00 85.94 84 ILE A O 1
ATOM 627 N N . SER A 1 85 ? -12.943 -4.886 -2.683 1.00 91.12 85 SER A N 1
ATOM 628 C CA . SER A 1 85 ? -12.981 -3.671 -1.865 1.00 91.12 85 SER A CA 1
ATOM 629 C C . SER A 1 85 ? -11.574 -3.080 -1.768 1.00 91.12 85 SER A C 1
ATOM 631 O O . SER A 1 85 ? -10.625 -3.823 -1.522 1.00 91.12 85 SER A O 1
ATOM 633 N N . THR A 1 86 ? -11.410 -1.768 -1.935 1.00 93.44 86 THR A N 1
ATOM 634 C CA . THR A 1 86 ? -10.077 -1.137 -1.869 1.00 93.44 86 THR A CA 1
ATOM 635 C C . THR A 1 86 ? -10.013 -0.025 -0.832 1.00 93.44 86 THR A C 1
ATOM 637 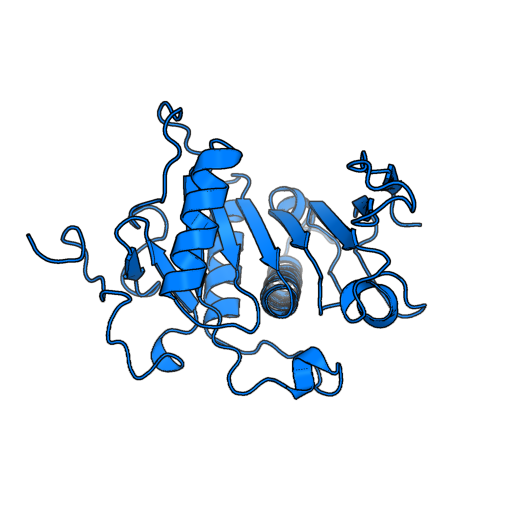O O . THR A 1 86 ? -10.963 0.749 -0.692 1.00 93.44 86 THR A O 1
ATOM 640 N N . ILE A 1 87 ? -8.863 0.082 -0.167 1.00 95.81 87 ILE A N 1
ATOM 641 C CA . ILE A 1 87 ? -8.483 1.186 0.724 1.00 95.81 87 ILE A CA 1
ATOM 642 C C . ILE A 1 87 ? -7.144 1.732 0.228 1.00 95.81 87 ILE A C 1
ATOM 644 O O . ILE A 1 87 ? -6.244 0.959 -0.107 1.00 95.81 87 ILE A O 1
ATOM 648 N N . GLY A 1 88 ? -7.000 3.053 0.159 1.00 96.75 88 GLY A N 1
ATOM 649 C CA . GLY A 1 88 ? -5.706 3.664 -0.135 1.00 96.75 88 GLY A CA 1
ATOM 650 C C . GLY A 1 88 ? -4.851 3.792 1.116 1.00 96.75 88 GLY A C 1
ATOM 651 O O . GLY A 1 88 ? -5.377 4.078 2.185 1.00 96.75 88 GLY A O 1
ATOM 652 N N . LEU A 1 89 ? -3.544 3.637 0.968 1.00 97.38 89 LEU A N 1
ATOM 653 C CA . LEU A 1 89 ? -2.534 4.108 1.901 1.00 97.38 89 LEU A CA 1
ATOM 654 C C . LEU A 1 89 ? -1.788 5.247 1.212 1.00 97.38 89 LEU A C 1
ATOM 656 O O . LEU A 1 89 ? -1.121 5.028 0.197 1.00 97.38 89 LEU A O 1
ATOM 660 N N . PHE A 1 90 ? -1.944 6.457 1.738 1.00 95.81 90 PHE A N 1
ATOM 661 C CA . PHE A 1 90 ? -1.314 7.631 1.168 1.00 95.81 90 PHE A CA 1
ATOM 662 C C . PHE A 1 90 ? 0.174 7.648 1.490 1.00 95.81 90 PHE A C 1
ATOM 664 O O . PHE A 1 90 ? 0.575 7.561 2.647 1.00 95.81 90 PHE A O 1
ATOM 671 N N . TYR A 1 91 ? 0.977 7.777 0.448 1.00 92.06 91 TYR A N 1
ATOM 672 C CA . TYR A 1 91 ? 2.404 8.000 0.520 1.00 92.06 91 TYR A CA 1
ATOM 673 C C . TYR A 1 91 ? 2.705 9.391 -0.024 1.00 92.06 91 TYR A C 1
ATOM 675 O O . TYR A 1 91 ? 2.476 9.674 -1.207 1.00 92.06 91 TYR A O 1
ATOM 683 N N . TYR A 1 92 ? 3.225 10.253 0.840 1.00 89.06 92 TYR A N 1
ATOM 684 C CA . TYR A 1 92 ? 3.779 11.528 0.434 1.00 89.06 92 TYR A CA 1
ATOM 685 C C . TYR A 1 92 ? 5.251 11.344 0.082 1.00 89.06 92 TYR A C 1
ATOM 687 O O . TYR A 1 92 ? 6.102 11.142 0.944 1.00 89.06 92 TYR A O 1
ATOM 695 N N . SER A 1 93 ? 5.565 11.434 -1.205 1.00 76.25 93 SER A N 1
ATOM 696 C CA . SER A 1 93 ? 6.943 11.327 -1.674 1.00 76.25 93 SER A CA 1
ATOM 697 C C . SER A 1 93 ? 7.702 12.659 -1.598 1.00 76.25 93 SER A C 1
ATOM 699 O O . SER A 1 93 ? 8.925 12.648 -1.554 1.00 76.25 93 SER A O 1
ATOM 701 N N . GLY A 1 94 ? 7.009 13.803 -1.552 1.00 71.81 94 GLY A N 1
ATOM 702 C CA . GLY A 1 94 ? 7.623 15.124 -1.731 1.00 71.81 94 GLY A CA 1
ATOM 703 C C . GLY A 1 94 ? 7.997 15.410 -3.191 1.00 71.81 94 GLY A C 1
ATOM 704 O O . GLY A 1 94 ? 7.494 14.757 -4.112 1.00 71.81 94 GLY A O 1
ATOM 705 N N . ASP A 1 95 ? 8.881 16.387 -3.417 1.00 58.03 95 ASP A N 1
ATOM 706 C CA . ASP A 1 95 ? 9.377 16.725 -4.759 1.00 58.03 95 ASP A CA 1
ATOM 707 C C . ASP A 1 95 ? 10.394 15.670 -5.215 1.00 58.03 95 ASP A C 1
ATOM 709 O O . ASP A 1 95 ? 11.515 15.593 -4.724 1.00 58.03 95 ASP A O 1
ATOM 713 N N . THR A 1 96 ? 9.953 14.756 -6.077 1.00 56.31 96 THR A N 1
ATOM 714 C CA . THR A 1 96 ? 10.618 13.456 -6.285 1.00 56.31 96 THR A CA 1
ATOM 715 C C . THR A 1 96 ? 10.962 13.181 -7.733 1.00 56.31 96 THR A C 1
ATOM 717 O O . THR A 1 96 ? 10.977 12.035 -8.190 1.00 56.31 96 THR A O 1
ATOM 720 N N . ARG A 1 97 ? 11.346 14.247 -8.442 1.00 53.09 97 ARG A N 1
ATOM 721 C CA . ARG A 1 97 ? 12.010 14.137 -9.742 1.00 53.09 97 ARG A CA 1
ATOM 722 C C . ARG A 1 97 ? 13.207 13.172 -9.682 1.00 53.09 97 ARG A C 1
ATOM 724 O O . ARG A 1 97 ? 13.383 12.360 -10.579 1.00 53.09 97 ARG A O 1
ATOM 731 N N . GLU A 1 98 ? 13.934 13.160 -8.568 1.00 49.66 98 GLU A N 1
ATOM 732 C CA . GLU A 1 98 ? 15.123 12.320 -8.370 1.00 49.66 98 GLU A CA 1
ATOM 733 C C . GLU A 1 98 ? 14.821 10.839 -8.051 1.00 49.66 98 GLU A C 1
ATOM 735 O O . GLU A 1 98 ? 15.631 9.972 -8.379 1.00 49.66 98 GLU A O 1
ATOM 740 N N . LEU A 1 99 ? 13.652 10.502 -7.475 1.00 54.50 99 LEU A N 1
ATOM 741 C CA . LEU A 1 99 ? 13.223 9.095 -7.327 1.00 54.50 99 LEU A CA 1
ATOM 742 C C . LEU A 1 99 ? 12.795 8.500 -8.673 1.00 54.50 99 LEU A C 1
ATOM 744 O O . LEU A 1 99 ? 13.034 7.321 -8.924 1.00 54.50 99 LEU A O 1
ATOM 748 N N . ALA A 1 100 ? 12.173 9.311 -9.536 1.00 49.59 100 ALA A N 1
ATOM 749 C CA . ALA A 1 100 ? 11.832 8.913 -10.900 1.00 49.59 100 ALA A CA 1
ATOM 750 C C . ALA A 1 100 ? 13.082 8.739 -11.784 1.00 49.59 100 ALA A C 1
ATOM 752 O O . ALA A 1 100 ? 13.082 7.899 -12.679 1.00 49.59 100 ALA A O 1
ATOM 753 N N . GLU A 1 101 ? 14.148 9.495 -11.504 1.00 51.41 101 GLU A N 1
ATOM 754 C CA . GLU A 1 101 ? 15.454 9.391 -12.173 1.00 51.41 101 GLU A CA 1
ATOM 755 C C . GLU A 1 101 ? 16.376 8.316 -11.548 1.00 51.41 101 GLU A C 1
ATOM 757 O O . GLU A 1 101 ? 17.454 8.054 -12.077 1.00 51.41 101 GLU A O 1
ATOM 762 N N . GLY A 1 102 ? 15.963 7.659 -10.454 1.00 51.97 102 GLY A N 1
ATOM 763 C CA . GLY A 1 102 ? 16.734 6.591 -9.800 1.00 51.97 102 GLY A CA 1
ATOM 764 C C . GLY A 1 102 ? 18.001 7.065 -9.073 1.00 51.97 102 GLY A C 1
ATOM 765 O O . GLY A 1 102 ? 18.903 6.261 -8.843 1.00 51.97 102 GLY A O 1
ATOM 766 N N . LEU A 1 103 ? 18.084 8.357 -8.732 1.00 45.16 103 LEU A N 1
ATOM 767 C CA . LEU A 1 103 ? 19.295 9.016 -8.220 1.00 45.16 103 LEU A CA 1
ATOM 768 C C . LEU A 1 103 ? 19.360 9.131 -6.690 1.00 45.16 103 LEU A C 1
ATOM 770 O O . LEU A 1 103 ? 20.446 9.328 -6.146 1.00 45.16 103 LEU A O 1
ATOM 774 N N . LEU A 1 104 ? 18.236 8.984 -5.983 1.00 47.22 104 LEU A N 1
ATOM 775 C CA . LEU A 1 104 ? 18.221 8.995 -4.518 1.00 47.22 104 LEU A CA 1
ATOM 776 C C . LEU A 1 104 ? 18.222 7.576 -3.937 1.00 47.22 104 LEU A C 1
ATOM 778 O O . LEU A 1 104 ? 17.517 6.702 -4.455 1.00 47.22 104 LEU A O 1
ATOM 782 N N . PRO A 1 105 ? 18.943 7.333 -2.821 1.00 45.47 105 PRO A N 1
ATOM 783 C CA . PRO A 1 105 ? 18.746 6.120 -2.043 1.00 45.47 105 PRO A CA 1
ATOM 784 C C . PRO A 1 105 ? 17.272 6.071 -1.629 1.00 45.47 105 PRO A C 1
ATOM 786 O O . PRO A 1 105 ? 16.780 6.964 -0.945 1.00 45.47 105 PRO A O 1
ATOM 789 N N . GLY A 1 106 ? 16.562 5.045 -2.103 1.00 50.22 106 GLY A N 1
ATOM 790 C CA . GLY A 1 106 ? 15.119 4.848 -1.948 1.00 50.22 106 GLY A CA 1
ATOM 791 C C . GLY A 1 106 ? 14.686 4.524 -0.520 1.00 50.22 106 GLY A C 1
ATOM 792 O O . GLY A 1 106 ? 14.018 3.522 -0.270 1.00 50.22 106 GLY A O 1
ATOM 793 N N . THR A 1 107 ? 15.090 5.343 0.445 1.00 49.72 107 THR A N 1
ATOM 794 C CA . THR A 1 107 ? 14.659 5.241 1.829 1.00 49.72 107 THR A CA 1
ATOM 795 C C . THR A 1 107 ? 13.293 5.895 1.956 1.00 49.72 107 THR A C 1
ATOM 797 O O . THR A 1 107 ? 13.186 7.093 2.211 1.00 49.72 107 THR A O 1
ATOM 800 N N . SER A 1 108 ? 12.230 5.107 1.811 1.00 57.41 108 SER A N 1
ATOM 801 C CA . SER A 1 108 ? 10.920 5.490 2.332 1.00 57.41 108 SER A CA 1
ATOM 802 C C . SER A 1 108 ? 10.971 5.381 3.861 1.00 57.41 108 SER A C 1
ATOM 804 O O . SER A 1 108 ? 10.538 4.396 4.442 1.00 57.41 108 SER A O 1
ATOM 806 N N . GLN A 1 109 ? 11.598 6.338 4.537 1.00 62.66 109 GLN A N 1
ATOM 807 C CA . GLN A 1 109 ? 11.414 6.521 5.976 1.00 62.66 109 GLN A CA 1
ATOM 808 C C . GLN A 1 109 ? 10.190 7.427 6.117 1.00 62.66 109 GLN A C 1
ATOM 810 O O . GLN A 1 109 ? 10.175 8.505 5.532 1.00 62.66 109 GLN A O 1
ATOM 815 N N . GLY A 1 110 ? 9.139 6.982 6.804 1.00 82.31 110 GLY A N 1
ATOM 816 C CA . GLY A 1 110 ? 7.919 7.780 6.908 1.00 82.31 110 GLY A CA 1
ATOM 817 C C . GLY A 1 110 ? 6.733 7.024 7.488 1.00 82.31 110 GLY A C 1
ATOM 818 O O . GLY A 1 110 ? 6.749 5.795 7.606 1.00 82.31 110 GLY A O 1
ATOM 819 N N . ALA A 1 111 ? 5.688 7.777 7.812 1.00 93.25 111 ALA A N 1
ATOM 820 C CA . ALA A 1 111 ? 4.473 7.273 8.438 1.00 93.25 111 ALA A CA 1
ATOM 821 C C . ALA A 1 111 ? 3.724 6.274 7.538 1.00 93.25 111 ALA A C 1
ATOM 823 O O . ALA A 1 111 ? 3.067 5.361 8.046 1.00 93.25 111 ALA A O 1
ATOM 824 N N . ALA A 1 112 ? 3.869 6.366 6.210 1.00 94.38 112 ALA A N 1
ATOM 825 C CA . ALA A 1 112 ? 3.340 5.354 5.293 1.00 94.38 112 ALA A CA 1
ATOM 826 C C . ALA A 1 112 ? 3.970 3.972 5.495 1.00 94.38 112 ALA A C 1
ATOM 828 O O . ALA A 1 112 ? 3.263 2.963 5.474 1.00 94.38 112 ALA A O 1
ATOM 829 N N . VAL A 1 113 ? 5.279 3.904 5.745 1.00 94.88 113 VAL A N 1
ATOM 830 C CA . VAL A 1 113 ? 5.944 2.632 6.051 1.00 94.88 113 VAL A CA 1
ATOM 831 C C . VAL A 1 113 ? 5.481 2.085 7.386 1.00 94.88 113 VAL A C 1
ATOM 833 O O . VAL A 1 113 ? 5.175 0.897 7.467 1.00 94.88 113 VAL A O 1
ATOM 836 N N . ASP A 1 114 ? 5.396 2.937 8.405 1.00 95.69 114 ASP A N 1
ATOM 837 C CA . ASP A 1 114 ? 4.958 2.527 9.740 1.00 95.69 114 ASP A CA 1
ATOM 838 C C . ASP A 1 114 ? 3.533 1.968 9.696 1.00 95.69 114 ASP A C 1
ATOM 840 O O . ASP A 1 114 ? 3.263 0.885 10.216 1.00 95.69 114 ASP A O 1
ATOM 844 N N . THR A 1 115 ? 2.637 2.654 8.988 1.00 97.88 115 THR A N 1
ATOM 845 C CA . THR A 1 115 ? 1.245 2.226 8.817 1.00 97.88 115 THR A CA 1
ATOM 846 C C . THR A 1 115 ? 1.160 0.908 8.051 1.00 97.88 115 THR A C 1
ATOM 848 O O . THR A 1 115 ? 0.454 -0.010 8.471 1.00 97.88 115 THR A O 1
ATOM 851 N N . LEU A 1 116 ? 1.911 0.756 6.954 1.00 97.94 116 LEU A N 1
ATOM 852 C CA . LEU A 1 116 ? 1.917 -0.495 6.196 1.00 97.94 116 LEU A CA 1
ATOM 853 C C . LEU A 1 116 ? 2.499 -1.658 7.006 1.00 97.94 116 LEU A C 1
ATOM 855 O O . LEU A 1 116 ? 1.963 -2.765 6.973 1.00 97.94 116 LEU A O 1
ATOM 859 N N . GLN A 1 117 ? 3.575 -1.413 7.755 1.00 97.12 117 GLN A N 1
ATOM 860 C CA . GLN A 1 117 ? 4.166 -2.394 8.657 1.00 97.12 117 GLN A CA 1
ATOM 861 C C . GLN A 1 117 ? 3.139 -2.845 9.704 1.00 97.12 117 GLN A C 1
ATOM 863 O O . GLN A 1 117 ? 2.983 -4.045 9.928 1.00 97.12 117 GLN A O 1
ATOM 868 N N . GLN A 1 118 ? 2.409 -1.907 10.314 1.00 96.94 118 GLN A N 1
ATOM 869 C CA . GLN A 1 118 ? 1.358 -2.214 11.284 1.00 96.94 118 GLN A CA 1
ATOM 870 C C . GLN A 1 118 ? 0.226 -3.038 10.665 1.00 96.94 118 GLN A C 1
ATOM 872 O O . GLN A 1 118 ? -0.204 -4.017 11.273 1.00 96.94 118 GLN A O 1
ATOM 877 N N . LEU A 1 119 ? -0.221 -2.708 9.449 1.00 97.44 119 LEU A N 1
ATOM 878 C CA . LEU A 1 119 ? -1.221 -3.505 8.731 1.00 97.44 119 LEU A CA 1
ATOM 879 C C . LEU A 1 119 ? -0.749 -4.945 8.500 1.00 97.44 119 LEU A C 1
ATOM 881 O O . LEU A 1 119 ? -1.500 -5.889 8.751 1.00 97.44 119 LEU A O 1
ATOM 885 N N . ILE A 1 120 ? 0.499 -5.122 8.058 1.00 97.19 120 ILE A N 1
ATOM 886 C CA . ILE A 1 120 ? 1.097 -6.448 7.860 1.00 97.19 120 ILE A CA 1
ATOM 887 C C . ILE A 1 120 ? 1.159 -7.210 9.188 1.00 97.19 120 ILE A C 1
ATOM 889 O O . ILE A 1 120 ? 0.761 -8.372 9.248 1.00 97.19 120 ILE A O 1
ATOM 893 N N . GLN A 1 121 ? 1.619 -6.560 10.259 1.00 95.62 121 GLN A N 1
ATOM 894 C CA . GLN A 1 121 ? 1.694 -7.162 11.588 1.00 95.62 121 GLN A CA 1
ATOM 895 C C . GLN A 1 121 ? 0.313 -7.615 12.079 1.00 95.62 121 GLN A C 1
ATOM 897 O O . GLN A 1 121 ? 0.170 -8.753 12.512 1.00 95.62 121 GLN A O 1
ATOM 902 N N . GLN A 1 122 ? -0.713 -6.772 11.943 1.00 94.56 122 GLN A N 1
ATOM 903 C CA . GLN A 1 122 ? -2.086 -7.104 12.332 1.00 94.56 122 GLN A CA 1
ATOM 904 C C . GLN A 1 122 ? -2.665 -8.274 11.529 1.00 94.56 122 GLN A C 1
ATOM 906 O O . GLN A 1 122 ? -3.428 -9.067 12.075 1.00 94.56 122 GLN A O 1
ATOM 911 N N . ALA A 1 123 ? -2.346 -8.376 10.238 1.00 93.88 123 ALA A N 1
ATOM 912 C CA . ALA A 1 123 ? -2.773 -9.500 9.408 1.00 93.88 123 ALA A CA 1
ATOM 913 C C . ALA A 1 123 ? -2.103 -10.809 9.856 1.00 93.88 123 ALA A C 1
ATOM 915 O O . ALA A 1 123 ? -2.774 -11.823 10.041 1.00 93.88 123 ALA A O 1
ATOM 916 N N . ILE A 1 124 ? -0.795 -10.759 10.129 1.00 93.50 124 ILE A N 1
ATOM 917 C CA . ILE A 1 124 ? -0.031 -11.891 10.667 1.00 93.50 124 ILE A CA 1
ATOM 918 C C . ILE A 1 124 ? -0.569 -12.331 12.030 1.00 93.50 124 ILE A C 1
ATOM 920 O O . ILE A 1 124 ? -0.777 -13.524 12.238 1.00 93.50 124 ILE A O 1
ATOM 924 N N . ASP A 1 125 ? -0.829 -11.389 12.939 1.00 92.00 125 ASP A N 1
ATOM 925 C CA . ASP A 1 125 ? -1.339 -11.697 14.279 1.00 92.00 125 ASP A CA 1
ATOM 926 C C . ASP A 1 125 ? -2.756 -12.297 14.232 1.00 92.00 125 ASP A C 1
ATOM 928 O O . ASP A 1 125 ? -3.097 -13.129 15.071 1.00 92.00 125 ASP A O 1
ATOM 932 N N . ARG A 1 126 ? -3.564 -11.929 13.225 1.00 91.69 126 ARG A N 1
ATOM 933 C CA . ARG A 1 126 ? -4.882 -12.530 12.954 1.00 91.69 126 ARG A CA 1
ATOM 934 C C . ARG A 1 126 ? -4.817 -13.860 12.196 1.00 91.69 126 ARG A C 1
ATOM 936 O O . ARG A 1 126 ? -5.816 -14.568 12.139 1.00 91.69 126 ARG A O 1
ATOM 943 N N . GLY A 1 127 ? -3.669 -14.214 11.617 1.00 92.25 127 GLY A N 1
ATOM 944 C CA . GLY A 1 127 ? -3.547 -15.376 10.733 1.00 92.25 127 GLY A CA 1
ATOM 945 C C . GLY A 1 127 ? -4.301 -15.215 9.407 1.00 92.25 127 GLY A C 1
ATOM 946 O O . GLY A 1 127 ? -4.645 -16.209 8.769 1.00 92.25 127 GLY A O 1
ATOM 947 N N . GLU A 1 128 ? -4.565 -13.977 8.988 1.00 92.06 128 GLU A N 1
ATOM 948 C CA . GLU A 1 128 ? -5.357 -13.651 7.801 1.00 92.06 128 GLU A CA 1
ATOM 949 C C . GLU A 1 128 ? -4.466 -13.100 6.678 1.00 92.06 128 GLU A C 1
ATOM 951 O O . GLU A 1 128 ? -3.508 -12.367 6.940 1.00 92.06 128 GLU A O 1
ATOM 956 N N . PRO A 1 129 ? -4.747 -13.427 5.404 1.00 93.69 129 PRO A N 1
ATOM 957 C CA . PRO A 1 129 ? -3.970 -12.899 4.296 1.00 93.69 129 PRO A CA 1
ATOM 958 C C . PRO A 1 129 ? -4.241 -11.405 4.083 1.00 93.69 129 PRO A C 1
ATOM 960 O O . PRO A 1 129 ? -5.394 -10.977 4.030 1.00 93.69 129 PRO A O 1
ATOM 963 N N . ILE A 1 130 ? -3.182 -10.631 3.842 1.00 95.44 130 ILE A N 1
ATOM 964 C CA . ILE A 1 130 ? -3.273 -9.227 3.425 1.00 95.44 130 ILE A CA 1
ATOM 965 C C . ILE A 1 130 ? -2.886 -9.088 1.954 1.00 95.44 130 ILE A C 1
ATOM 967 O O . ILE A 1 130 ? -1.886 -9.648 1.504 1.00 95.44 130 ILE A O 1
ATOM 971 N N . HIS A 1 131 ? -3.688 -8.335 1.203 1.00 95.88 131 HIS A N 1
ATOM 972 C CA . HIS A 1 131 ? -3.431 -8.018 -0.196 1.00 95.88 131 HIS A CA 1
ATOM 973 C C . HIS A 1 131 ? -2.997 -6.561 -0.326 1.00 95.88 131 HIS A C 1
ATOM 975 O O . HIS A 1 131 ? -3.722 -5.653 0.084 1.00 95.88 131 HIS A O 1
ATOM 981 N N . ILE A 1 132 ? -1.826 -6.343 -0.916 1.00 97.81 132 ILE A N 1
ATOM 982 C CA . ILE A 1 132 ? -1.216 -5.030 -1.104 1.00 97.81 132 ILE A CA 1
ATOM 983 C C . ILE A 1 132 ? -0.908 -4.857 -2.589 1.00 97.81 132 ILE A C 1
ATOM 985 O O . ILE A 1 132 ? -0.321 -5.739 -3.212 1.00 97.81 132 ILE A O 1
ATOM 989 N N . ARG A 1 133 ? -1.258 -3.706 -3.158 1.00 96.62 133 ARG A N 1
ATOM 990 C CA . ARG A 1 133 ? -0.800 -3.286 -4.482 1.00 96.62 133 ARG A CA 1
ATOM 991 C C . ARG A 1 133 ? -0.060 -1.959 -4.378 1.00 96.62 133 ARG A C 1
ATOM 993 O O . ARG A 1 133 ? -0.520 -1.059 -3.687 1.00 96.62 133 ARG A O 1
ATOM 1000 N N . ALA A 1 134 ? 1.061 -1.817 -5.073 1.00 94.44 134 ALA A N 1
ATOM 1001 C CA . ALA A 1 134 ? 1.818 -0.568 -5.101 1.00 94.44 134 ALA A CA 1
ATOM 1002 C C . ALA A 1 134 ? 2.323 -0.237 -6.505 1.00 94.44 134 ALA A C 1
ATOM 1004 O O . ALA A 1 134 ? 2.725 -1.121 -7.262 1.00 94.44 134 ALA A O 1
ATOM 1005 N N . GLY A 1 135 ? 2.314 1.048 -6.848 1.00 87.75 135 GLY A N 1
ATOM 1006 C CA . GLY A 1 135 ? 2.810 1.536 -8.133 1.00 87.75 135 GLY A CA 1
ATOM 1007 C C . GLY A 1 135 ? 4.006 2.467 -7.977 1.00 87.75 135 GLY A C 1
ATOM 1008 O O . GLY A 1 135 ? 4.041 3.261 -7.035 1.00 87.75 135 GLY A O 1
ATOM 1009 N N . SER A 1 136 ? 4.952 2.428 -8.922 1.00 86.94 136 SER A N 1
ATOM 1010 C CA . SER A 1 136 ? 6.057 3.398 -8.994 1.00 86.94 136 SER A CA 1
ATOM 1011 C C . SER A 1 136 ? 6.791 3.538 -7.648 1.00 86.94 136 SER A C 1
ATOM 1013 O O . SER A 1 136 ? 7.160 2.528 -7.046 1.00 86.94 136 SER A O 1
ATOM 1015 N N . ALA A 1 137 ? 6.984 4.756 -7.138 1.00 84.88 137 ALA A N 1
ATOM 1016 C CA . ALA A 1 137 ? 7.681 5.023 -5.877 1.00 84.88 137 ALA A CA 1
ATOM 1017 C C . ALA A 1 137 ? 7.039 4.375 -4.630 1.00 84.88 137 ALA A C 1
ATOM 1019 O O . ALA A 1 137 ? 7.746 4.095 -3.666 1.00 84.88 137 ALA A O 1
ATOM 1020 N N . GLY A 1 138 ? 5.740 4.043 -4.649 1.00 89.75 138 GLY A N 1
ATOM 1021 C CA . GLY A 1 138 ? 5.079 3.347 -3.533 1.00 89.75 138 GLY A CA 1
ATOM 1022 C C . GLY A 1 138 ? 5.658 1.953 -3.266 1.00 89.75 138 GLY A C 1
ATOM 1023 O O . GLY A 1 138 ? 5.493 1.387 -2.188 1.00 89.75 138 GLY A O 1
ATOM 1024 N N . THR A 1 139 ? 6.394 1.396 -4.227 1.00 91.00 139 THR A N 1
ATOM 1025 C CA . THR A 1 139 ? 7.105 0.123 -4.061 1.00 91.00 139 THR A CA 1
ATOM 1026 C C . THR A 1 139 ? 8.281 0.196 -3.084 1.00 91.00 139 THR A C 1
ATOM 1028 O O . THR A 1 139 ? 8.636 -0.835 -2.505 1.00 91.00 139 THR A O 1
ATOM 1031 N N . PHE A 1 140 ? 8.844 1.385 -2.829 1.00 88.69 140 PHE A N 1
ATOM 1032 C CA . PHE A 1 140 ? 9.818 1.581 -1.749 1.00 88.69 140 PHE A CA 1
ATOM 1033 C C . PHE A 1 140 ? 9.161 1.405 -0.381 1.00 88.69 140 PHE A C 1
ATOM 1035 O O . PHE A 1 140 ? 9.677 0.646 0.437 1.00 88.69 140 PHE A O 1
ATOM 1042 N N . VAL A 1 141 ? 7.972 1.994 -0.187 1.00 92.38 141 VAL A N 1
ATOM 1043 C CA . VAL A 1 141 ? 7.181 1.861 1.050 1.00 92.38 141 VAL A CA 1
ATOM 1044 C C . VAL A 1 141 ? 6.913 0.391 1.357 1.00 92.38 141 VAL A C 1
ATOM 1046 O O . VAL A 1 141 ? 7.142 -0.071 2.474 1.00 92.38 141 VAL A O 1
ATOM 1049 N N . VAL A 1 142 ? 6.493 -0.371 0.344 1.00 94.94 142 VAL A N 1
ATOM 1050 C CA . VAL A 1 142 ? 6.268 -1.815 0.474 1.00 94.94 142 VAL A CA 1
ATOM 1051 C C . VAL A 1 142 ? 7.555 -2.560 0.831 1.00 94.94 142 VAL A C 1
ATOM 1053 O O . VAL A 1 142 ? 7.562 -3.342 1.781 1.00 94.94 142 VAL A O 1
ATOM 1056 N N . GLY A 1 143 ? 8.647 -2.319 0.098 1.00 92.75 143 GLY A N 1
ATOM 1057 C CA . GLY A 1 143 ? 9.924 -2.993 0.341 1.00 92.75 143 GLY A CA 1
ATOM 1058 C C . GLY A 1 143 ? 10.477 -2.730 1.743 1.00 92.75 143 GLY A C 1
ATOM 1059 O O . GLY A 1 143 ? 10.929 -3.659 2.414 1.00 92.75 143 GLY A O 1
ATOM 1060 N N . GLU A 1 144 ? 10.400 -1.484 2.213 1.00 93.00 144 GLU A N 1
ATOM 1061 C CA . GLU A 1 144 ? 10.815 -1.094 3.561 1.00 93.00 144 GLU A CA 1
ATOM 1062 C C . GLU A 1 144 ? 9.925 -1.713 4.642 1.00 93.00 144 GLU A C 1
ATOM 1064 O O . GLU A 1 144 ? 10.451 -2.325 5.573 1.00 93.00 144 GLU A O 1
ATOM 1069 N N . ALA A 1 145 ? 8.598 -1.623 4.511 1.00 95.69 145 ALA A N 1
ATOM 1070 C CA . ALA A 1 145 ? 7.672 -2.181 5.496 1.00 95.69 145 ALA A CA 1
ATOM 1071 C C . ALA A 1 145 ? 7.890 -3.690 5.684 1.00 95.69 145 ALA A C 1
ATOM 1073 O O . ALA A 1 145 ? 7.980 -4.175 6.814 1.00 95.69 145 ALA A O 1
ATOM 1074 N N . VAL A 1 146 ? 8.070 -4.435 4.586 1.00 95.38 146 VAL A N 1
ATOM 1075 C CA . VAL A 1 146 ? 8.390 -5.869 4.646 1.00 95.38 146 VAL A CA 1
ATOM 1076 C C . VAL A 1 146 ? 9.751 -6.108 5.300 1.00 95.38 146 VAL A C 1
ATOM 1078 O O . VAL A 1 146 ? 9.886 -7.023 6.112 1.00 95.38 146 VAL A O 1
ATOM 1081 N N . ARG A 1 147 ? 10.771 -5.297 4.999 1.00 92.94 147 ARG A N 1
ATOM 1082 C CA . ARG A 1 147 ? 12.108 -5.456 5.595 1.00 92.94 147 ARG A CA 1
ATOM 1083 C C . ARG A 1 147 ? 12.085 -5.247 7.106 1.00 92.94 147 ARG A C 1
ATOM 1085 O O . ARG A 1 147 ? 12.690 -6.027 7.842 1.00 92.94 147 ARG A O 1
ATOM 1092 N N . ARG A 1 148 ? 11.343 -4.244 7.578 1.00 93.00 148 ARG A N 1
ATOM 1093 C CA . ARG A 1 148 ? 11.134 -4.002 9.011 1.00 93.00 148 ARG A CA 1
ATOM 1094 C C . ARG A 1 148 ? 10.382 -5.151 9.672 1.00 93.00 148 ARG A C 1
ATOM 1096 O O . ARG A 1 148 ? 10.780 -5.593 10.748 1.00 93.00 148 ARG A O 1
ATOM 1103 N N . MET A 1 149 ? 9.370 -5.706 9.004 1.00 93.31 149 MET A N 1
ATOM 1104 C CA . MET A 1 149 ? 8.695 -6.918 9.475 1.00 93.31 149 MET A CA 1
ATOM 1105 C C . MET A 1 149 ? 9.634 -8.118 9.556 1.00 93.31 149 MET A C 1
ATOM 1107 O O . MET A 1 149 ? 9.611 -8.845 10.543 1.00 93.31 149 MET A O 1
ATOM 1111 N N . HIS A 1 150 ? 10.507 -8.308 8.570 1.00 91.00 150 HIS A N 1
ATOM 1112 C CA . HIS A 1 150 ? 11.504 -9.372 8.589 1.00 91.00 150 HIS A CA 1
ATOM 1113 C C . HIS A 1 150 ? 12.445 -9.235 9.796 1.00 91.00 150 HIS A C 1
ATOM 1115 O O . HIS A 1 150 ? 12.698 -10.220 10.494 1.00 91.00 150 HIS A O 1
ATOM 1121 N N . ALA A 1 151 ? 12.922 -8.019 10.085 1.00 89.62 151 ALA A N 1
ATOM 1122 C CA . ALA A 1 151 ? 13.750 -7.736 11.257 1.00 89.62 151 ALA A CA 1
ATOM 1123 C C . ALA A 1 151 ? 12.992 -8.018 12.566 1.00 89.62 151 ALA A C 1
ATOM 1125 O O . ALA A 1 151 ? 13.511 -8.714 13.437 1.00 89.62 151 ALA A O 1
ATOM 1126 N N . LEU A 1 152 ? 11.743 -7.554 12.672 1.00 89.31 152 LEU A N 1
ATOM 1127 C CA . LEU A 1 152 ? 10.887 -7.768 13.840 1.00 89.31 152 LEU A CA 1
ATOM 1128 C C . LEU A 1 152 ? 10.619 -9.259 14.095 1.00 89.31 152 LEU A C 1
ATOM 1130 O O . LEU A 1 152 ? 10.778 -9.738 15.217 1.00 89.31 152 LEU A O 1
ATOM 1134 N N . LEU A 1 153 ? 10.247 -10.015 13.061 1.00 87.50 153 LEU A N 1
ATOM 1135 C CA . LEU A 1 153 ? 9.967 -11.450 13.169 1.00 87.50 153 LEU A CA 1
ATOM 1136 C C . LEU A 1 153 ? 11.226 -12.264 13.480 1.00 87.50 153 LEU A C 1
ATOM 1138 O O . LEU A 1 153 ? 11.148 -13.230 14.232 1.00 87.50 153 LEU A O 1
ATOM 1142 N N . SER A 1 154 ? 12.387 -11.849 12.965 1.00 84.00 154 SER A N 1
ATOM 1143 C CA . SER A 1 154 ? 13.678 -12.479 13.281 1.00 84.00 154 SER A CA 1
ATOM 1144 C C . SER A 1 154 ? 14.091 -12.289 14.745 1.00 84.00 154 SER A C 1
ATOM 1146 O O . SER A 1 154 ? 14.807 -13.122 15.294 1.00 84.00 154 SER A O 1
ATOM 1148 N 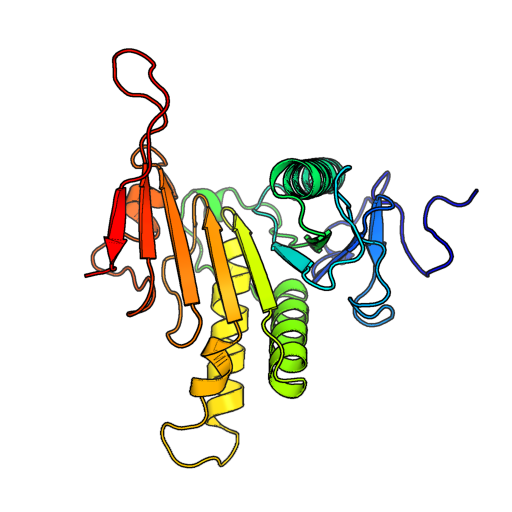N . GLN A 1 155 ? 13.644 -11.205 15.389 1.00 82.56 155 GLN A N 1
ATOM 1149 C CA . GLN A 1 155 ? 13.902 -10.939 16.808 1.00 82.56 155 GLN A CA 1
ATOM 1150 C C . GLN A 1 155 ? 12.955 -11.699 17.745 1.00 82.56 155 GLN A C 1
ATOM 1152 O O . GLN A 1 155 ? 13.316 -11.981 18.892 1.00 82.56 155 GLN A O 1
ATOM 1157 N N . ARG A 1 156 ? 11.743 -12.050 17.289 1.00 76.50 156 ARG A N 1
ATOM 1158 C CA . ARG A 1 156 ? 10.848 -12.927 18.054 1.00 76.50 156 ARG A CA 1
ATOM 1159 C C . ARG A 1 156 ? 11.560 -14.279 18.173 1.00 76.50 156 ARG A C 1
ATOM 1161 O O . ARG A 1 156 ? 11.874 -14.885 17.158 1.00 76.50 156 ARG A O 1
ATOM 1168 N N . ARG A 1 157 ? 11.837 -14.740 19.404 1.00 56.81 157 ARG A N 1
ATOM 1169 C CA . ARG A 1 157 ? 12.604 -15.963 19.757 1.00 56.81 157 ARG A CA 1
ATOM 1170 C C . ARG A 1 157 ? 11.960 -17.290 19.296 1.00 56.81 157 ARG A C 1
ATOM 1172 O O . ARG A 1 157 ? 11.989 -18.289 20.012 1.00 56.81 157 ARG A O 1
ATOM 1179 N N . PHE A 1 158 ? 11.352 -17.328 18.120 1.00 56.19 158 PHE A N 1
ATOM 1180 C CA . PHE A 1 158 ? 10.979 -18.567 17.468 1.00 56.19 158 PHE A CA 1
ATOM 1181 C C . PHE A 1 158 ? 12.231 -19.240 16.914 1.00 56.19 158 PHE A C 1
ATOM 1183 O O . PHE A 1 158 ? 13.233 -18.597 16.604 1.00 56.19 158 PHE A O 1
ATOM 1190 N N . ARG A 1 159 ? 12.176 -20.572 16.843 1.00 54.53 159 ARG A N 1
ATOM 1191 C CA . ARG A 1 159 ? 13.256 -21.420 16.327 1.00 54.53 159 ARG A CA 1
ATOM 1192 C C . ARG A 1 159 ? 13.826 -20.818 15.027 1.00 54.53 159 ARG A C 1
ATOM 1194 O O . ARG A 1 159 ? 13.018 -20.421 14.179 1.00 54.53 159 ARG A O 1
ATOM 1201 N N . PRO A 1 160 ? 15.162 -20.774 14.850 1.00 50.22 160 PRO A N 1
ATOM 1202 C CA . PRO A 1 160 ? 15.785 -20.265 13.630 1.00 50.22 160 PRO A CA 1
ATOM 1203 C C . PRO A 1 160 ? 15.095 -20.859 12.394 1.00 50.22 160 PRO A C 1
ATOM 1205 O O . PRO A 1 160 ? 14.962 -22.077 12.292 1.00 50.22 160 PRO A O 1
ATOM 1208 N N . GLY A 1 161 ? 14.587 -20.002 11.506 1.00 52.09 161 GLY A N 1
ATOM 1209 C CA . GLY A 1 161 ? 13.934 -20.406 10.254 1.00 52.09 161 GLY A CA 1
ATOM 1210 C C . GLY A 1 161 ? 12.399 -20.466 10.252 1.00 52.09 161 GLY A C 1
ATOM 1211 O O . GLY A 1 161 ? 11.829 -20.382 9.172 1.00 52.09 161 GLY A O 1
ATOM 1212 N N . LYS A 1 162 ? 11.705 -20.521 11.403 1.00 55.72 162 LYS A N 1
ATOM 1213 C CA . LYS A 1 162 ? 10.220 -20.585 11.432 1.00 55.72 162 LYS A CA 1
ATOM 1214 C C . LYS A 1 162 ? 9.501 -19.233 11.511 1.00 55.72 162 LYS A C 1
ATOM 1216 O O . LYS A 1 162 ? 8.303 -19.164 11.265 1.00 55.72 162 LYS A O 1
ATOM 1221 N N . GLY A 1 163 ? 10.204 -18.152 11.851 1.00 64.44 163 GLY A N 1
ATOM 1222 C CA . GLY A 1 163 ? 9.585 -16.829 12.031 1.00 64.44 163 GLY A CA 1
ATOM 1223 C C . GLY A 1 163 ? 9.087 -16.178 10.733 1.00 64.44 163 GLY A C 1
ATOM 1224 O O . GLY A 1 163 ? 8.160 -15.379 10.767 1.00 64.44 163 GLY A O 1
ATOM 1225 N N . LEU A 1 164 ? 9.674 -16.532 9.585 1.00 79.88 164 LEU A N 1
ATOM 1226 C CA . LEU A 1 164 ? 9.389 -15.881 8.299 1.00 79.88 164 LEU A CA 1
ATOM 1227 C C . LEU A 1 164 ? 8.266 -16.550 7.503 1.00 79.88 164 LEU A C 1
ATOM 1229 O O . LEU A 1 164 ? 7.746 -15.937 6.576 1.00 79.88 164 LEU A O 1
ATOM 1233 N N . GLU A 1 165 ? 7.855 -17.767 7.874 1.00 86.50 165 GLU A N 1
ATOM 1234 C CA . GLU A 1 165 ? 6.727 -18.473 7.243 1.00 86.50 165 GLU A CA 1
ATOM 1235 C C . GLU A 1 165 ? 5.435 -17.641 7.322 1.00 86.50 165 GLU A C 1
ATOM 1237 O O . GLU A 1 165 ? 4.618 -17.660 6.406 1.00 86.50 165 GLU A O 1
ATOM 1242 N N . GLN A 1 166 ? 5.293 -16.827 8.374 1.00 90.00 166 GLN A N 1
ATOM 1243 C CA . GLN A 1 166 ? 4.173 -15.903 8.561 1.00 90.00 166 GLN A CA 1
ATOM 1244 C C . GLN A 1 166 ? 4.066 -14.843 7.455 1.00 90.00 166 GLN A C 1
ATOM 1246 O O . GLN A 1 166 ? 2.964 -14.390 7.148 1.00 90.00 166 GLN A O 1
ATOM 1251 N N . LEU A 1 167 ? 5.182 -14.474 6.813 1.00 93.12 167 LEU A N 1
ATOM 1252 C CA . LEU A 1 167 ? 5.164 -13.529 5.696 1.00 93.12 167 LEU A CA 1
ATOM 1253 C C . LEU A 1 167 ? 4.478 -14.108 4.452 1.00 93.12 167 LEU A C 1
ATOM 1255 O O . LEU A 1 167 ? 4.121 -13.339 3.568 1.00 93.12 167 LEU A O 1
ATOM 1259 N N . ASP A 1 168 ? 4.210 -15.416 4.386 1.00 93.56 168 ASP A N 1
ATOM 1260 C CA . ASP A 1 168 ? 3.458 -16.020 3.278 1.00 93.56 168 ASP A CA 1
ATOM 1261 C C . ASP A 1 168 ? 1.981 -15.562 3.227 1.00 93.56 168 ASP A C 1
ATOM 1263 O O . ASP A 1 168 ? 1.331 -15.665 2.183 1.00 93.56 168 ASP A O 1
ATOM 1267 N N . LEU A 1 169 ? 1.467 -14.987 4.326 1.00 94.75 169 LEU A N 1
ATOM 1268 C CA . LEU A 1 169 ? 0.169 -14.301 4.379 1.00 94.75 169 LEU A CA 1
ATOM 1269 C C . LEU A 1 169 ? 0.173 -12.958 3.631 1.00 94.75 169 LEU A C 1
ATOM 1271 O O . LEU A 1 169 ? -0.890 -12.440 3.287 1.00 94.75 169 LEU A O 1
ATOM 1275 N N . VAL A 1 170 ? 1.349 -12.392 3.359 1.00 97.06 170 VAL A N 1
ATOM 1276 C CA . VAL A 1 170 ? 1.507 -11.093 2.705 1.00 97.06 170 VAL A CA 1
ATOM 1277 C C . VAL A 1 170 ? 1.562 -11.296 1.192 1.00 97.06 170 VAL A C 1
ATOM 1279 O O . VAL A 1 170 ? 2.486 -11.915 0.663 1.00 97.06 170 VAL A O 1
ATOM 1282 N N . ARG A 1 171 ? 0.556 -10.783 0.480 1.00 97.25 171 ARG A N 1
ATOM 1283 C CA . ARG A 1 171 ? 0.432 -10.869 -0.982 1.00 97.25 171 ARG A CA 1
ATOM 1284 C C . ARG A 1 171 ? 0.628 -9.488 -1.581 1.00 97.25 171 ARG A C 1
ATOM 1286 O O . ARG A 1 171 ? -0.126 -8.573 -1.259 1.00 97.25 171 ARG A O 1
ATOM 1293 N N . ILE A 1 172 ? 1.637 -9.339 -2.432 1.00 97.56 172 ILE A N 1
ATOM 1294 C CA . ILE A 1 172 ? 2.064 -8.046 -2.964 1.00 97.56 172 ILE A CA 1
ATOM 1295 C C . ILE A 1 172 ? 2.026 -8.071 -4.485 1.00 97.56 172 ILE A C 1
ATOM 1297 O O . ILE A 1 172 ? 2.621 -8.933 -5.126 1.00 97.56 172 ILE A O 1
ATOM 1301 N N . GLU A 1 173 ? 1.376 -7.069 -5.055 1.00 96.06 173 GLU A N 1
ATOM 1302 C CA . GLU A 1 173 ? 1.364 -6.805 -6.485 1.00 96.06 173 GLU A CA 1
ATOM 1303 C C . GLU A 1 173 ? 2.029 -5.458 -6.768 1.00 96.06 173 GLU A C 1
ATOM 1305 O O . GLU A 1 173 ? 1.649 -4.441 -6.187 1.00 96.06 173 GLU A O 1
ATOM 1310 N N . THR A 1 174 ? 3.003 -5.414 -7.674 1.00 93.75 174 THR A N 1
ATOM 1311 C CA . THR A 1 174 ? 3.640 -4.146 -8.058 1.00 93.75 174 THR A CA 1
ATOM 1312 C C . THR A 1 174 ? 3.468 -3.852 -9.534 1.00 93.75 174 THR A C 1
ATOM 1314 O O . THR A 1 174 ? 3.638 -4.750 -10.354 1.00 93.75 174 THR A O 1
ATOM 1317 N N . THR A 1 175 ? 3.244 -2.591 -9.883 1.00 89.56 175 THR A N 1
ATOM 1318 C CA . THR A 1 175 ? 3.186 -2.126 -11.278 1.00 89.56 175 THR A CA 1
ATOM 1319 C C . THR A 1 175 ? 4.185 -0.998 -11.497 1.00 89.56 175 THR A C 1
ATOM 1321 O O . THR A 1 175 ? 4.168 -0.027 -10.737 1.00 89.56 175 THR A O 1
ATOM 1324 N N . GLY A 1 176 ? 5.028 -1.101 -12.529 1.00 82.06 176 GLY A N 1
ATOM 1325 C CA . GLY A 1 176 ? 5.997 -0.045 -12.856 1.00 82.06 176 GLY A CA 1
ATOM 1326 C C . GLY A 1 176 ? 6.911 0.282 -11.671 1.00 82.06 176 GLY A C 1
ATOM 1327 O O . GLY A 1 176 ? 7.011 1.438 -11.274 1.00 82.06 176 GLY A O 1
ATOM 1328 N N . SER A 1 177 ? 7.440 -0.751 -11.003 1.00 85.62 177 SER A N 1
ATOM 1329 C CA . SER A 1 177 ? 8.181 -0.612 -9.740 1.00 85.62 177 SER A CA 1
ATOM 1330 C C . SER A 1 177 ? 9.371 0.333 -9.893 1.00 85.62 177 SER A C 1
ATOM 1332 O O . SER A 1 177 ? 10.053 0.281 -10.907 1.00 85.62 177 SER A O 1
ATOM 1334 N N . ALA A 1 178 ? 9.633 1.162 -8.881 1.00 81.00 178 ALA A N 1
ATOM 1335 C CA . ALA A 1 178 ? 10.874 1.936 -8.768 1.00 81.00 178 ALA A CA 1
ATOM 1336 C C . ALA A 1 178 ? 11.867 1.273 -7.797 1.00 81.00 178 ALA A C 1
ATOM 1338 O O . ALA A 1 178 ? 13.076 1.467 -7.900 1.00 81.00 178 ALA A O 1
ATOM 1339 N N . ASN A 1 179 ? 11.365 0.456 -6.866 1.00 83.00 179 ASN A N 1
ATOM 1340 C CA . ASN A 1 179 ? 12.197 -0.361 -5.999 1.00 83.00 179 ASN A CA 1
ATOM 1341 C C . ASN A 1 179 ? 12.681 -1.615 -6.740 1.00 83.00 179 ASN A C 1
ATOM 1343 O O . ASN A 1 179 ? 11.923 -2.220 -7.505 1.00 83.00 179 ASN A O 1
ATOM 1347 N N . HIS A 1 180 ? 13.920 -2.015 -6.452 1.00 81.56 180 HIS A N 1
ATOM 1348 C CA . HIS A 1 180 ? 14.538 -3.229 -6.976 1.00 81.56 180 HIS A CA 1
ATOM 1349 C C . HIS A 1 180 ? 14.948 -4.263 -5.953 1.00 81.56 180 HIS A C 1
ATOM 1351 O O . HIS A 1 180 ? 15.453 -5.318 -6.328 1.00 81.56 180 HIS A O 1
ATOM 1357 N N . ASN A 1 181 ? 14.742 -3.975 -4.675 1.00 85.50 181 ASN A N 1
ATOM 1358 C CA . ASN A 1 181 ? 15.092 -4.882 -3.605 1.00 85.50 181 ASN A CA 1
ATOM 1359 C C . ASN A 1 181 ? 13.853 -5.202 -2.766 1.00 85.50 181 ASN A C 1
ATOM 1361 O O . ASN A 1 181 ? 13.362 -4.372 -1.991 1.00 85.50 181 ASN A O 1
ATOM 1365 N N . PHE A 1 182 ? 13.354 -6.420 -2.943 1.00 90.00 182 PHE A N 1
ATOM 1366 C CA . PHE A 1 182 ? 12.205 -6.975 -2.252 1.00 90.00 182 PHE A CA 1
ATOM 1367 C C . PHE A 1 182 ? 12.654 -8.140 -1.363 1.00 90.00 182 PHE A C 1
ATOM 1369 O O . PHE A 1 182 ? 13.159 -9.147 -1.866 1.00 90.00 182 PHE A O 1
ATOM 1376 N N . PRO A 1 183 ? 12.460 -8.044 -0.034 1.00 91.19 183 PRO A N 1
ATOM 1377 C CA . PRO A 1 183 ? 12.807 -9.131 0.870 1.00 91.19 183 PRO A CA 1
ATOM 1378 C C . PRO A 1 183 ? 11.998 -10.399 0.578 1.00 91.19 183 PRO A C 1
ATOM 1380 O O . PRO A 1 183 ? 10.803 -10.331 0.272 1.00 91.19 183 PRO A O 1
ATOM 1383 N N . ASN A 1 184 ? 12.631 -11.559 0.761 1.00 90.88 184 ASN A N 1
ATOM 1384 C CA . ASN A 1 184 ? 11.957 -12.856 0.734 1.00 90.88 184 ASN A CA 1
ATOM 1385 C C . ASN A 1 184 ? 10.885 -12.956 1.836 1.00 90.88 184 ASN A C 1
ATOM 1387 O O . ASN A 1 184 ? 10.964 -12.296 2.871 1.00 90.88 184 ASN A O 1
ATOM 1391 N N . GLY A 1 185 ? 9.899 -13.830 1.628 1.00 91.12 185 GLY A N 1
ATOM 1392 C CA . GLY A 1 185 ? 8.818 -14.079 2.587 1.00 91.12 185 GLY A CA 1
ATOM 1393 C C . GLY A 1 185 ? 7.446 -13.871 1.955 1.00 91.12 185 GLY A C 1
ATOM 1394 O O . GLY A 1 185 ? 6.748 -14.862 1.777 1.00 91.12 185 GLY A O 1
ATOM 1395 N N . PRO A 1 186 ? 7.075 -12.650 1.535 1.00 95.81 186 PRO A N 1
ATOM 1396 C CA . PRO A 1 186 ? 5.810 -12.417 0.842 1.00 95.81 186 PRO A CA 1
ATOM 1397 C C . PRO A 1 186 ? 5.690 -13.136 -0.503 1.00 95.81 186 PRO A C 1
ATOM 1399 O O . PRO A 1 186 ? 6.681 -13.543 -1.120 1.00 95.81 186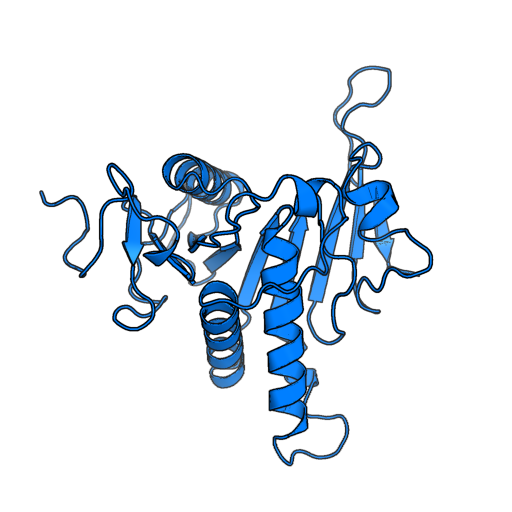 PRO A O 1
ATOM 1402 N N . ARG A 1 187 ? 4.447 -13.261 -0.971 1.00 95.69 187 ARG A N 1
ATOM 1403 C CA . ARG A 1 187 ? 4.111 -13.709 -2.326 1.00 95.69 187 ARG A CA 1
ATOM 1404 C C . ARG A 1 187 ? 4.023 -12.487 -3.237 1.00 95.69 187 ARG A C 1
ATOM 1406 O O . ARG A 1 187 ? 3.072 -11.715 -3.117 1.00 95.69 187 ARG A O 1
ATOM 1413 N N . TYR A 1 188 ? 5.002 -12.317 -4.123 1.00 95.44 188 TYR A N 1
ATOM 1414 C CA . TYR A 1 188 ? 5.081 -11.168 -5.026 1.00 95.44 188 TYR A CA 1
ATOM 1415 C C . TYR A 1 188 ? 4.636 -11.514 -6.446 1.00 95.44 188 TYR A C 1
ATOM 1417 O O . TYR A 1 188 ? 5.015 -12.554 -6.987 1.00 95.44 188 TYR A O 1
ATOM 1425 N N . ILE A 1 189 ? 3.903 -10.592 -7.065 1.00 95.25 189 ILE A N 1
ATOM 1426 C CA . ILE A 1 189 ? 3.727 -10.511 -8.515 1.00 95.25 189 ILE A CA 1
ATOM 1427 C C . ILE A 1 189 ? 4.185 -9.125 -8.960 1.00 95.25 189 ILE A C 1
ATOM 1429 O O . ILE A 1 189 ? 3.665 -8.106 -8.500 1.00 95.25 189 ILE A O 1
ATOM 1433 N N . HIS A 1 190 ? 5.142 -9.083 -9.876 1.00 92.44 190 HIS A N 1
ATOM 1434 C CA . HIS A 1 190 ? 5.634 -7.845 -10.455 1.00 92.44 190 HIS A CA 1
ATOM 1435 C C . HIS A 1 190 ? 5.191 -7.738 -11.912 1.00 92.44 190 HIS A C 1
ATOM 1437 O O . HIS A 1 190 ? 5.647 -8.498 -12.762 1.00 92.44 190 HIS A O 1
ATOM 1443 N N . TYR A 1 191 ? 4.320 -6.774 -12.203 1.00 90.38 191 TYR A N 1
ATOM 1444 C CA . TYR A 1 191 ? 3.920 -6.426 -13.561 1.00 90.38 191 TYR A CA 1
ATOM 1445 C C . TYR A 1 191 ? 4.906 -5.405 -14.128 1.00 90.38 191 TYR A C 1
ATOM 1447 O O . TYR A 1 191 ? 5.011 -4.276 -13.632 1.00 90.38 191 TYR A O 1
ATOM 1455 N N . ILE A 1 192 ? 5.631 -5.810 -15.168 1.00 84.94 192 ILE A N 1
ATOM 1456 C CA . ILE A 1 192 ? 6.719 -5.030 -15.756 1.00 84.94 192 ILE A CA 1
ATOM 1457 C C . ILE A 1 192 ? 6.427 -4.823 -17.241 1.00 84.94 192 ILE A C 1
ATOM 1459 O O . ILE A 1 192 ? 6.500 -5.766 -18.034 1.00 84.94 192 ILE A O 1
ATOM 1463 N N . ASN A 1 193 ? 6.146 -3.575 -17.619 1.00 83.19 193 ASN A N 1
ATOM 1464 C CA . ASN A 1 193 ? 6.151 -3.185 -19.023 1.00 83.19 193 ASN A CA 1
ATOM 1465 C C . ASN A 1 193 ? 7.611 -3.099 -19.494 1.00 83.19 193 ASN A C 1
ATOM 1467 O O . ASN A 1 193 ? 8.429 -2.394 -18.904 1.00 83.19 193 ASN A O 1
ATOM 1471 N N . ARG A 1 194 ? 7.949 -3.814 -20.568 1.00 77.81 194 ARG A N 1
ATOM 1472 C CA . ARG A 1 194 ? 9.299 -3.844 -21.155 1.00 77.81 194 ARG A CA 1
ATOM 1473 C C . ARG A 1 194 ? 9.763 -2.485 -21.683 1.00 77.81 194 ARG A C 1
ATOM 1475 O O . ARG A 1 194 ? 10.964 -2.297 -21.848 1.00 77.81 194 ARG A O 1
ATOM 1482 N N . LEU A 1 195 ? 8.830 -1.576 -21.955 1.00 79.62 195 LEU A N 1
ATOM 1483 C CA . LEU A 1 195 ? 9.082 -0.222 -22.445 1.00 79.62 195 LEU A CA 1
ATOM 1484 C C . LEU A 1 195 ? 9.086 0.831 -21.332 1.00 79.62 195 LEU A C 1
ATOM 1486 O O . LEU A 1 195 ? 9.337 1.997 -21.621 1.00 79.62 195 LEU A O 1
ATOM 1490 N N . ASP A 1 196 ? 8.801 0.452 -20.084 1.00 73.38 196 ASP A N 1
ATOM 1491 C CA . ASP A 1 196 ? 8.846 1.375 -18.953 1.00 73.38 196 ASP A CA 1
ATOM 1492 C C . ASP A 1 196 ? 10.315 1.669 -18.585 1.00 73.38 196 ASP A C 1
ATOM 1494 O O . ASP A 1 196 ? 11.020 0.765 -18.123 1.00 73.38 196 ASP A O 1
ATOM 1498 N N . PRO A 1 197 ? 10.801 2.912 -18.767 1.00 67.88 197 PRO A N 1
ATOM 1499 C CA . PRO A 1 197 ? 12.195 3.261 -18.504 1.00 67.88 197 PRO A CA 1
ATOM 1500 C C . PRO A 1 197 ? 12.550 3.252 -17.010 1.00 67.88 197 PRO A C 1
ATOM 1502 O O . PRO A 1 197 ? 13.733 3.231 -16.680 1.00 67.88 197 PRO A O 1
ATOM 1505 N N . VAL A 1 198 ? 11.561 3.240 -16.110 1.00 67.62 198 VAL A N 1
ATOM 1506 C CA . VAL A 1 198 ? 11.763 3.106 -14.662 1.00 67.62 198 VAL A CA 1
ATOM 1507 C C . VAL A 1 198 ? 11.849 1.625 -14.294 1.00 67.62 198 VAL A C 1
ATOM 1509 O O . VAL A 1 198 ? 12.808 1.183 -13.662 1.00 67.62 198 VAL A O 1
ATOM 1512 N N . ALA A 1 199 ? 10.882 0.822 -14.737 1.00 62.56 199 ALA A N 1
ATOM 1513 C CA . ALA A 1 199 ? 10.796 -0.574 -14.314 1.00 62.56 199 ALA A CA 1
ATOM 1514 C C . ALA A 1 199 ? 11.752 -1.519 -15.064 1.00 62.56 199 ALA A C 1
ATOM 1516 O O . ALA A 1 199 ? 12.260 -2.482 -14.479 1.00 62.56 199 ALA A O 1
ATOM 1517 N N . ALA A 1 200 ? 11.999 -1.278 -16.356 1.00 59.25 200 ALA A N 1
ATOM 1518 C CA . ALA A 1 200 ? 12.728 -2.214 -17.210 1.00 59.25 200 ALA A CA 1
ATOM 1519 C C . ALA A 1 200 ? 14.250 -2.257 -16.955 1.00 59.25 200 ALA A C 1
ATOM 1521 O O . ALA A 1 200 ? 14.785 -3.368 -16.955 1.00 59.25 200 ALA A O 1
ATOM 1522 N N . PRO A 1 201 ? 14.959 -1.132 -16.715 1.00 57.03 201 PRO A N 1
ATOM 1523 C CA . PRO A 1 201 ? 16.402 -1.146 -16.450 1.00 57.03 201 PRO A CA 1
ATOM 1524 C C . PRO A 1 201 ? 16.748 -1.152 -14.953 1.00 57.03 201 PRO A C 1
ATOM 1526 O O . PRO A 1 201 ? 17.712 -1.801 -14.554 1.00 57.03 201 PRO A O 1
ATOM 1529 N N . LEU A 1 202 ? 15.979 -0.430 -14.127 1.00 56.53 202 LEU A N 1
ATOM 1530 C CA . LEU A 1 202 ? 16.352 -0.090 -12.748 1.00 56.53 202 LEU A CA 1
ATOM 1531 C C . LEU A 1 202 ? 15.652 -0.936 -11.682 1.00 56.53 202 LEU A C 1
ATOM 1533 O O . LEU A 1 202 ? 16.177 -1.035 -10.577 1.00 56.53 202 LEU A O 1
ATOM 1537 N N . ALA A 1 203 ? 14.500 -1.548 -11.981 1.00 54.53 203 ALA A N 1
ATOM 1538 C CA . ALA A 1 203 ? 13.660 -2.118 -10.933 1.00 54.53 203 ALA A CA 1
ATOM 1539 C C . ALA A 1 203 ? 13.784 -3.633 -10.767 1.00 54.53 203 ALA A C 1
ATOM 1541 O O . ALA A 1 203 ? 13.937 -4.096 -9.658 1.00 54.53 203 ALA A O 1
ATOM 1542 N N . LEU A 1 204 ? 13.707 -4.474 -11.795 1.00 62.72 204 LEU A N 1
ATOM 1543 C CA . LEU A 1 204 ? 13.596 -5.927 -11.519 1.00 62.72 204 LEU A CA 1
ATOM 1544 C C . LEU A 1 204 ? 14.331 -6.827 -12.507 1.00 62.72 204 LEU A C 1
ATOM 1546 O O . LEU A 1 204 ? 14.138 -8.039 -12.510 1.00 62.72 204 LEU A O 1
ATOM 1550 N N . ARG A 1 205 ? 15.169 -6.233 -13.356 1.00 63.84 205 ARG A N 1
ATOM 1551 C CA . ARG A 1 205 ? 15.913 -6.944 -14.404 1.00 63.84 205 ARG A CA 1
ATOM 1552 C C . ARG A 1 205 ? 17.397 -6.588 -14.444 1.00 63.84 205 ARG A C 1
ATOM 1554 O O . ARG A 1 205 ? 18.118 -7.115 -15.287 1.00 63.84 205 ARG A O 1
ATOM 1561 N N . GLY A 1 206 ? 17.847 -5.694 -13.566 1.00 63.06 206 GLY A N 1
ATOM 1562 C CA . GLY A 1 206 ? 19.259 -5.373 -13.435 1.00 63.06 206 GLY A CA 1
ATOM 1563 C C . GLY A 1 206 ? 20.000 -6.502 -12.712 1.00 63.06 206 GLY A C 1
ATOM 1564 O O . GLY A 1 206 ? 19.399 -7.210 -11.906 1.00 63.06 206 GLY A O 1
ATOM 1565 N N . PRO A 1 207 ? 21.314 -6.661 -12.927 1.00 62.28 207 PRO A N 1
ATOM 1566 C CA . PRO A 1 207 ? 22.111 -7.692 -12.253 1.00 62.28 207 PRO A CA 1
ATOM 1567 C C . PRO A 1 207 ? 22.149 -7.543 -10.720 1.00 62.28 207 PRO A C 1
ATOM 1569 O O . PRO A 1 207 ? 22.489 -8.492 -10.023 1.00 62.28 207 PRO A O 1
ATOM 1572 N N . ALA A 1 208 ? 21.794 -6.368 -10.190 1.00 68.19 208 ALA A N 1
ATOM 1573 C CA . ALA A 1 208 ? 21.675 -6.104 -8.755 1.00 68.19 208 ALA A CA 1
ATOM 1574 C C . ALA A 1 208 ? 20.226 -6.191 -8.227 1.00 68.19 208 ALA A C 1
ATOM 1576 O O . ALA A 1 208 ? 19.997 -5.987 -7.034 1.00 68.19 208 ALA A O 1
ATOM 1577 N N . SER A 1 209 ? 19.242 -6.462 -9.093 1.00 76.00 209 SER A N 1
ATOM 1578 C CA . SER A 1 209 ? 17.839 -6.566 -8.695 1.00 76.00 209 SER A CA 1
ATOM 1579 C C . SER A 1 209 ? 17.594 -7.830 -7.869 1.00 76.00 209 SER A C 1
ATOM 1581 O O . SER A 1 209 ? 18.055 -8.918 -8.202 1.00 76.00 209 SER A O 1
ATOM 1583 N N . GLN A 1 210 ? 16.816 -7.687 -6.802 1.00 85.50 210 GLN A N 1
ATOM 1584 C CA . GLN A 1 210 ? 16.390 -8.757 -5.907 1.00 85.50 210 GLN A CA 1
ATOM 1585 C C . GLN A 1 210 ? 14.856 -8.751 -5.845 1.00 85.50 210 GLN A C 1
ATOM 1587 O O . GLN A 1 210 ? 14.287 -8.182 -4.915 1.00 85.50 210 GLN A O 1
ATOM 1592 N N . PRO A 1 211 ? 14.153 -9.354 -6.822 1.00 85.44 211 PRO A N 1
ATOM 1593 C CA . PRO A 1 211 ? 12.689 -9.358 -6.864 1.00 85.44 211 PRO A CA 1
ATOM 1594 C C . PRO A 1 211 ? 12.017 -10.218 -5.779 1.00 85.44 211 PRO A C 1
ATOM 1596 O O . PRO A 1 211 ? 10.799 -10.258 -5.749 1.00 85.44 211 PRO A O 1
ATOM 1599 N N . SER A 1 212 ? 12.763 -10.869 -4.875 1.00 87.81 212 SER A N 1
ATOM 1600 C CA . SER A 1 212 ? 12.366 -12.045 -4.072 1.00 87.81 212 SER A CA 1
ATOM 1601 C C . SER A 1 212 ? 12.417 -13.358 -4.862 1.00 87.81 212 SER A C 1
ATOM 1603 O O . SER A 1 212 ? 11.942 -13.455 -5.990 1.00 87.81 212 SER A O 1
ATOM 1605 N N . ALA A 1 213 ? 12.960 -14.408 -4.240 1.00 85.44 213 ALA A N 1
ATOM 1606 C CA . ALA A 1 213 ? 13.222 -15.708 -4.868 1.00 85.44 213 ALA A CA 1
ATOM 1607 C C . ALA A 1 213 ? 11.954 -16.470 -5.298 1.00 85.44 213 ALA A C 1
ATOM 1609 O O . ALA A 1 213 ? 12.026 -17.395 -6.099 1.00 85.44 213 ALA A O 1
ATOM 1610 N N . ARG A 1 214 ? 10.785 -16.116 -4.746 1.00 87.75 214 ARG A N 1
ATOM 1611 C CA . ARG A 1 214 ? 9.485 -16.728 -5.092 1.00 87.75 214 ARG A CA 1
ATOM 1612 C C . ARG A 1 214 ? 8.587 -15.800 -5.911 1.00 87.75 214 ARG A C 1
ATOM 1614 O O . ARG A 1 214 ? 7.388 -16.057 -6.016 1.00 87.75 214 ARG A O 1
ATOM 1621 N N . ALA A 1 215 ? 9.121 -14.687 -6.405 1.00 90.69 215 ALA A N 1
ATOM 1622 C CA . ALA A 1 215 ? 8.328 -13.720 -7.140 1.00 90.69 215 ALA A CA 1
ATOM 1623 C C . ALA A 1 215 ? 7.967 -14.220 -8.540 1.00 90.69 215 ALA A C 1
ATOM 1625 O O . ALA A 1 215 ? 8.760 -14.874 -9.221 1.00 90.69 215 ALA A O 1
ATOM 1626 N N . VAL A 1 216 ? 6.765 -13.861 -8.982 1.00 92.06 216 VAL A N 1
ATOM 1627 C CA . VAL A 1 216 ? 6.345 -14.005 -10.377 1.00 92.06 216 VAL A CA 1
ATOM 1628 C C . VAL A 1 216 ? 6.616 -12.690 -11.096 1.00 92.06 216 VAL A C 1
ATOM 1630 O O . VAL A 1 216 ? 6.173 -11.633 -10.643 1.00 92.06 216 VAL A O 1
ATOM 1633 N N . LEU A 1 217 ? 7.313 -12.753 -12.230 1.00 89.12 217 LEU A N 1
ATOM 1634 C CA . LEU A 1 217 ? 7.523 -11.606 -13.109 1.00 89.12 217 LEU A CA 1
ATOM 1635 C C . LEU A 1 217 ? 6.559 -11.724 -14.296 1.00 89.12 217 LEU A C 1
ATOM 1637 O O . LEU A 1 217 ? 6.730 -12.578 -15.165 1.00 89.12 217 LEU A O 1
ATOM 1641 N N . ALA A 1 218 ? 5.532 -10.876 -14.318 1.00 88.69 218 ALA A N 1
ATOM 1642 C CA . ALA A 1 218 ? 4.572 -10.779 -15.412 1.00 88.69 218 ALA A CA 1
ATOM 1643 C C . ALA A 1 218 ? 5.040 -9.690 -16.386 1.00 88.69 218 ALA A C 1
ATOM 1645 O O . ALA A 1 218 ? 4.874 -8.491 -16.136 1.00 88.69 218 ALA A O 1
ATOM 1646 N N . LEU A 1 219 ? 5.681 -10.112 -17.475 1.00 83.56 219 LEU A N 1
ATOM 1647 C CA . LEU A 1 219 ? 6.278 -9.208 -18.456 1.00 83.56 219 LEU A CA 1
ATOM 1648 C C . LEU A 1 219 ? 5.280 -8.925 -19.577 1.00 83.56 219 LEU A C 1
ATOM 1650 O O . LEU A 1 219 ? 4.700 -9.847 -20.143 1.00 83.56 219 LEU A O 1
ATOM 1654 N N . PHE A 1 220 ? 5.130 -7.656 -19.946 1.00 81.06 220 PHE A N 1
ATOM 1655 C CA . PHE A 1 220 ? 4.247 -7.253 -21.040 1.00 81.06 220 PHE A CA 1
ATOM 1656 C C . PHE A 1 220 ? 4.830 -6.089 -21.846 1.00 81.06 220 PHE A C 1
ATOM 1658 O O . PHE A 1 220 ? 5.798 -5.449 -21.436 1.00 81.06 220 PHE A O 1
ATOM 1665 N N . THR A 1 221 ? 4.251 -5.844 -23.017 1.00 80.00 221 THR A N 1
ATOM 1666 C CA . THR A 1 221 ? 4.554 -4.701 -23.881 1.00 80.00 221 THR A CA 1
ATOM 1667 C C . THR A 1 221 ? 3.222 -4.130 -24.343 1.00 80.00 221 THR A C 1
ATOM 1669 O O . THR A 1 221 ? 2.418 -4.853 -24.923 1.00 80.00 221 THR A O 1
ATOM 1672 N N . ASP A 1 222 ? 2.982 -2.842 -24.113 1.00 65.69 222 ASP A N 1
ATOM 1673 C CA . ASP A 1 222 ? 1.650 -2.234 -24.283 1.00 65.69 222 ASP A CA 1
ATOM 1674 C C . ASP A 1 222 ? 1.188 -2.138 -25.751 1.00 65.69 222 ASP A C 1
ATOM 1676 O O . ASP A 1 222 ? 0.051 -1.747 -26.013 1.00 65.69 222 ASP A O 1
ATOM 1680 N N . LYS A 1 223 ? 2.050 -2.504 -26.713 1.00 50.75 223 LYS A N 1
ATOM 1681 C CA . LYS A 1 223 ? 1.729 -2.642 -28.139 1.00 50.75 223 LYS A CA 1
ATOM 1682 C C . LYS A 1 223 ? 2.555 -3.749 -28.796 1.00 50.75 223 LYS A C 1
ATOM 1684 O O . LYS A 1 223 ? 3.784 -3.669 -28.819 1.00 50.75 223 LYS A O 1
ATOM 1689 N N . ALA A 1 224 ? 1.888 -4.712 -29.430 1.00 48.62 224 ALA A N 1
ATOM 1690 C CA . ALA A 1 224 ? 2.456 -5.342 -30.617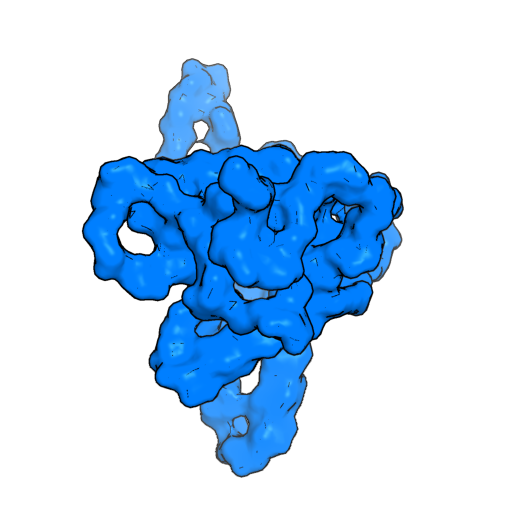 1.00 48.62 224 ALA A CA 1
ATOM 1691 C C . ALA A 1 224 ? 2.540 -4.283 -31.747 1.00 48.62 224 ALA A C 1
ATOM 1693 O O . ALA A 1 224 ? 1.749 -3.332 -31.742 1.00 48.62 224 ALA A O 1
ATOM 1694 N N . PRO A 1 225 ? 3.484 -4.384 -32.705 1.00 46.06 225 PRO A N 1
ATOM 1695 C CA . PRO A 1 225 ? 3.610 -3.425 -33.813 1.00 46.06 225 PRO A CA 1
ATOM 1696 C C . PRO A 1 225 ? 2.316 -3.196 -34.618 1.00 46.06 225 PRO A C 1
ATOM 1698 O O . PRO A 1 225 ? 2.188 -2.175 -35.286 1.00 46.06 225 PRO A O 1
ATOM 1701 N N . ASP A 1 226 ? 1.360 -4.123 -34.536 1.00 54.34 226 ASP A N 1
ATOM 1702 C CA . ASP A 1 226 ? 0.063 -4.118 -35.219 1.00 54.34 226 ASP A CA 1
ATOM 1703 C C . ASP A 1 226 ? -1.107 -3.566 -34.373 1.00 54.34 226 ASP A C 1
ATOM 1705 O O . ASP A 1 226 ? -2.223 -3.444 -34.875 1.00 54.34 226 ASP A O 1
ATOM 1709 N N . GLY A 1 227 ? -0.872 -3.191 -33.110 1.00 44.94 227 GLY A N 1
ATOM 1710 C CA . GLY A 1 227 ? -1.888 -2.609 -32.231 1.00 44.94 227 GLY A CA 1
ATOM 1711 C C . GLY A 1 227 ? -2.798 -3.604 -31.501 1.00 44.94 227 GLY A C 1
ATOM 1712 O O . GLY A 1 227 ? -3.791 -3.162 -30.919 1.00 44.94 227 GLY A O 1
ATOM 1713 N N . SER A 1 228 ? -2.490 -4.906 -31.477 1.00 42.47 228 SER A N 1
ATOM 1714 C CA . SER A 1 228 ? -3.249 -5.865 -30.661 1.00 42.47 228 SER A CA 1
ATOM 1715 C C . SER A 1 228 ? -2.957 -5.730 -29.153 1.00 42.47 228 SER A C 1
ATOM 1717 O O . SER A 1 228 ? -1.864 -5.338 -28.735 1.00 42.47 228 SER A O 1
ATOM 1719 N N . ILE A 1 229 ? -3.952 -6.069 -28.321 1.00 40.22 229 ILE A N 1
ATOM 1720 C CA . ILE A 1 229 ? -3.832 -6.131 -26.853 1.00 40.22 229 ILE A CA 1
ATOM 1721 C C . ILE A 1 229 ? -3.123 -7.442 -26.478 1.00 40.22 229 ILE A C 1
ATOM 1723 O O . ILE A 1 229 ? -3.484 -8.502 -26.984 1.00 40.22 229 ILE A O 1
ATOM 1727 N N . PHE A 1 230 ? -2.106 -7.359 -25.619 1.00 46.75 230 PHE A N 1
ATOM 1728 C CA . PHE A 1 230 ? -1.204 -8.463 -25.271 1.00 46.75 230 PHE A CA 1
ATOM 1729 C C . PHE A 1 230 ? -1.760 -9.348 -24.135 1.00 46.75 230 PHE A C 1
ATOM 1731 O O . PHE A 1 230 ? -2.291 -8.824 -23.153 1.00 46.75 230 PHE A O 1
ATOM 1738 N N . GLU A 1 231 ? -1.581 -10.671 -24.237 1.00 40.16 231 GLU A N 1
ATOM 1739 C CA . GLU A 1 231 ? -1.752 -11.626 -23.129 1.00 40.16 231 GLU A CA 1
ATOM 1740 C C . GLU A 1 231 ? -0.419 -11.791 -22.367 1.00 40.16 231 GLU A C 1
ATOM 1742 O O . GLU A 1 231 ? 0.624 -11.935 -23.002 1.00 40.16 231 GLU A O 1
ATOM 1747 N N . PRO A 1 232 ? -0.397 -11.734 -21.024 1.00 43.00 232 PRO A N 1
ATOM 1748 C CA . PRO A 1 232 ? 0.850 -11.719 -20.258 1.00 43.00 232 PRO A CA 1
ATOM 1749 C C . PRO A 1 232 ? 1.582 -13.073 -20.265 1.00 43.00 232 PRO A C 1
ATOM 1751 O O . PRO A 1 232 ? 1.017 -14.087 -19.863 1.00 43.00 232 PRO A O 1
ATOM 1754 N N . ASP A 1 233 ? 2.879 -13.057 -20.594 1.00 44.88 233 ASP A N 1
ATOM 1755 C CA . ASP A 1 233 ? 3.810 -14.154 -20.296 1.00 44.88 233 ASP A CA 1
ATOM 1756 C C . ASP A 1 233 ? 4.211 -14.069 -18.813 1.00 44.88 233 ASP A C 1
ATOM 1758 O O . ASP A 1 233 ? 4.910 -13.140 -18.385 1.00 44.88 233 ASP A O 1
ATOM 1762 N N . ALA A 1 234 ? 3.755 -15.027 -18.006 1.00 40.78 234 ALA A N 1
ATOM 1763 C CA . ALA A 1 234 ? 4.158 -15.165 -16.610 1.00 40.78 234 ALA A CA 1
ATOM 1764 C C . ALA A 1 234 ? 5.323 -16.156 -16.498 1.00 40.78 234 ALA A C 1
ATOM 1766 O O . ALA A 1 234 ? 5.152 -17.347 -16.755 1.00 40.78 234 ALA A O 1
ATOM 1767 N N . SER A 1 235 ? 6.488 -15.677 -16.058 1.00 43.12 235 SER A N 1
ATOM 1768 C CA . SER A 1 235 ? 7.657 -16.522 -15.787 1.00 43.12 235 SER A CA 1
ATOM 1769 C C . SER A 1 235 ? 8.073 -16.407 -14.315 1.00 43.12 235 SER A C 1
ATOM 1771 O O . SER A 1 235 ? 7.998 -15.313 -13.741 1.00 43.12 235 SER A O 1
ATOM 1773 N N . PRO A 1 236 ? 8.528 -17.501 -13.676 1.00 41.06 236 PRO A N 1
ATOM 1774 C CA . PRO A 1 236 ? 9.191 -17.418 -12.377 1.00 41.06 236 PRO A CA 1
ATOM 1775 C C . PRO A 1 236 ? 10.426 -16.511 -12.467 1.00 41.06 236 PRO A C 1
ATOM 1777 O O . PRO A 1 236 ? 11.112 -16.511 -13.493 1.00 41.06 236 PRO A O 1
ATOM 1780 N N . ALA A 1 237 ? 10.723 -15.753 -11.407 1.00 47.88 237 ALA A N 1
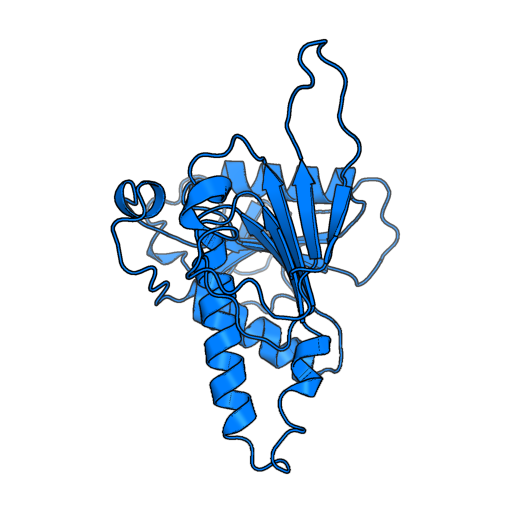ATOM 1781 C CA . ALA A 1 237 ? 12.028 -15.108 -11.279 1.00 47.88 237 ALA A CA 1
ATOM 1782 C C . ALA A 1 237 ? 13.132 -16.189 -11.287 1.00 47.88 237 ALA A C 1
ATOM 1784 O O . ALA A 1 237 ? 13.008 -17.184 -10.570 1.00 47.88 237 ALA A O 1
ATOM 1785 N N . GLN A 1 238 ? 14.151 -16.020 -12.140 1.00 40.25 238 GLN A N 1
ATOM 1786 C CA . GLN A 1 238 ? 15.326 -16.903 -12.217 1.00 40.25 238 GLN A CA 1
ATOM 1787 C C . GLN A 1 238 ? 16.356 -16.543 -11.150 1.00 40.25 238 GLN A C 1
ATOM 1789 O O . GLN A 1 238 ? 16.538 -15.327 -10.912 1.00 40.25 238 GLN A O 1
#

Mean predicted aligned error: 8.72 Å